Protein AF-A0A1Q7ACF0-F1 (afdb_monomer_lite)

Structure (mmCIF, N/CA/C/O backbone):
data_AF-A0A1Q7ACF0-F1
#
_entry.id   AF-A0A1Q7ACF0-F1
#
loop_
_atom_site.group_PDB
_atom_site.id
_atom_site.type_symbol
_atom_site.label_atom_id
_atom_site.label_alt_id
_atom_site.label_comp_id
_atom_site.label_asym_id
_atom_site.label_entity_id
_atom_site.label_seq_id
_atom_site.pdbx_PDB_ins_code
_atom_site.Cartn_x
_atom_site.Cartn_y
_atom_site.Cartn_z
_atom_site.occupancy
_atom_site.B_iso_or_equiv
_atom_site.auth_seq_id
_atom_site.auth_comp_id
_atom_site.auth_asym_id
_atom_site.auth_atom_id
_atom_site.pdbx_PDB_model_num
ATOM 1 N N . MET A 1 1 ? 3.784 -2.604 8.466 1.00 45.75 1 MET A N 1
ATOM 2 C CA . MET A 1 1 ? 3.971 -3.892 7.760 1.00 45.75 1 MET A CA 1
ATOM 3 C C . MET A 1 1 ? 5.033 -3.656 6.697 1.00 45.75 1 MET A C 1
ATOM 5 O O . MET A 1 1 ? 4.787 -2.899 5.768 1.00 45.75 1 MET A O 1
ATOM 9 N N . HIS A 1 2 ? 6.261 -4.105 6.944 1.00 53.69 2 HIS A N 1
ATOM 10 C CA . HIS A 1 2 ? 7.435 -3.636 6.205 1.00 53.69 2 HIS A CA 1
ATOM 11 C C . HIS A 1 2 ? 7.770 -4.616 5.084 1.00 53.69 2 HIS A C 1
ATOM 13 O O . HIS A 1 2 ? 7.902 -5.807 5.345 1.00 53.69 2 HIS A O 1
ATOM 19 N N . THR A 1 3 ? 7.905 -4.110 3.861 1.00 61.62 3 THR A N 1
ATOM 20 C CA . THR A 1 3 ? 8.454 -4.825 2.703 1.00 61.62 3 THR A CA 1
ATOM 21 C C . THR A 1 3 ? 9.783 -5.464 3.100 1.00 61.62 3 THR A C 1
ATOM 23 O O . THR A 1 3 ? 10.770 -4.766 3.311 1.00 61.62 3 THR A O 1
ATOM 26 N N . GLN A 1 4 ? 9.797 -6.781 3.299 1.00 76.69 4 GLN A N 1
ATOM 27 C CA . GLN A 1 4 ? 10.971 -7.546 3.724 1.00 76.69 4 GLN A CA 1
ATOM 28 C C . GLN A 1 4 ? 11.278 -8.594 2.661 1.00 76.69 4 GLN A C 1
ATOM 30 O O . GLN A 1 4 ? 10.371 -9.296 2.213 1.00 76.69 4 GLN A O 1
ATOM 35 N N . LYS A 1 5 ? 12.551 -8.725 2.275 1.00 79.19 5 LYS A N 1
ATOM 36 C CA . LYS A 1 5 ? 12.986 -9.648 1.212 1.00 79.19 5 LYS A CA 1
ATOM 37 C C . LYS A 1 5 ? 12.563 -11.097 1.500 1.00 79.19 5 LYS A C 1
ATOM 39 O O . LYS A 1 5 ? 12.000 -11.756 0.632 1.00 79.19 5 LYS A O 1
ATOM 44 N N . THR A 1 6 ? 12.717 -11.542 2.747 1.00 80.69 6 THR A N 1
ATOM 45 C CA . THR A 1 6 ? 12.308 -12.881 3.212 1.00 80.69 6 THR A CA 1
ATOM 46 C C . THR A 1 6 ? 10.799 -13.113 3.112 1.00 80.69 6 THR A C 1
ATOM 48 O O . THR A 1 6 ? 10.361 -14.186 2.708 1.00 80.69 6 THR A O 1
ATOM 51 N N . ALA A 1 7 ? 9.986 -12.098 3.418 1.00 77.31 7 ALA A N 1
ATOM 52 C CA . ALA A 1 7 ? 8.536 -12.184 3.270 1.00 77.31 7 ALA A CA 1
ATOM 53 C C . ALA A 1 7 ? 8.125 -12.306 1.794 1.00 77.31 7 ALA A C 1
ATOM 55 O O . ALA A 1 7 ? 7.233 -13.088 1.482 1.00 77.31 7 ALA A O 1
ATOM 56 N N . CYS A 1 8 ? 8.799 -11.584 0.889 1.00 78.75 8 CYS A N 1
ATOM 57 C CA . CYS A 1 8 ? 8.556 -11.698 -0.554 1.00 78.75 8 CYS A CA 1
ATOM 58 C C . CYS A 1 8 ? 8.804 -13.129 -1.034 1.00 78.75 8 CYS A C 1
ATOM 60 O O . CYS A 1 8 ? 7.949 -13.714 -1.689 1.00 78.75 8 CYS A O 1
ATOM 62 N N . GLN A 1 9 ? 9.945 -13.701 -0.645 1.00 80.94 9 GLN A N 1
ATOM 63 C CA . GLN A 1 9 ? 10.338 -15.058 -1.020 1.00 80.94 9 GLN A CA 1
ATOM 64 C C . GLN A 1 9 ? 9.336 -16.106 -0.531 1.00 80.94 9 GLN A C 1
ATOM 66 O O . GLN A 1 9 ? 8.908 -16.942 -1.318 1.00 80.94 9 GLN A O 1
ATOM 71 N N . HIS A 1 10 ? 8.916 -16.043 0.735 1.00 83.06 10 HIS A N 1
ATOM 72 C CA . HIS A 1 10 ? 7.933 -16.991 1.265 1.00 83.06 10 HIS A CA 1
ATOM 73 C C . HIS A 1 10 ? 6.566 -16.875 0.588 1.00 83.06 10 HIS A C 1
ATOM 75 O O . HIS A 1 10 ? 5.945 -17.894 0.300 1.00 83.06 10 HIS A O 1
ATOM 81 N N . ILE A 1 11 ? 6.081 -15.655 0.332 1.00 83.75 11 ILE A N 1
ATOM 82 C CA . ILE A 1 11 ? 4.793 -15.468 -0.350 1.00 83.75 11 ILE A CA 1
ATOM 83 C C . ILE A 1 11 ? 4.865 -16.051 -1.761 1.00 83.75 11 ILE A C 1
ATOM 85 O O . ILE A 1 11 ? 3.960 -16.781 -2.153 1.00 83.75 11 ILE A O 1
ATOM 89 N N . ASP A 1 12 ? 5.944 -15.770 -2.490 1.00 82.62 12 ASP A N 1
ATOM 90 C CA . ASP A 1 12 ? 6.130 -16.248 -3.859 1.00 82.62 12 ASP A CA 1
ATOM 91 C C . ASP A 1 12 ? 6.240 -17.782 -3.925 1.00 82.62 12 ASP A C 1
ATOM 93 O O . ASP A 1 12 ? 5.549 -18.419 -4.716 1.00 82.62 12 ASP A O 1
ATOM 97 N N . GLN A 1 13 ? 7.002 -18.399 -3.011 1.00 85.56 13 GLN A N 1
ATOM 98 C CA . GLN A 1 13 ? 7.120 -19.861 -2.891 1.00 85.56 13 GLN A CA 1
ATOM 99 C C . GLN A 1 13 ? 5.782 -20.560 -2.619 1.00 85.56 13 GLN A C 1
ATOM 101 O O . GLN A 1 13 ? 5.578 -21.692 -3.053 1.00 85.56 13 GLN A O 1
ATOM 106 N N . LEU A 1 14 ? 4.868 -19.896 -1.910 1.00 88.56 14 LEU A N 1
ATOM 107 C CA . LEU A 1 14 ? 3.523 -20.404 -1.631 1.00 88.56 14 LEU A CA 1
ATOM 108 C C . LEU A 1 14 ? 2.511 -20.061 -2.740 1.00 88.56 14 LEU A C 1
ATOM 110 O O . LEU A 1 14 ? 1.318 -20.308 -2.574 1.00 88.56 14 LEU A O 1
ATOM 114 N N . GLY A 1 15 ? 2.957 -19.471 -3.856 1.00 85.88 15 GLY A N 1
ATOM 115 C CA . GLY A 1 15 ? 2.096 -19.039 -4.961 1.00 85.88 15 GLY A CA 1
ATOM 116 C C . GLY A 1 15 ? 1.230 -17.818 -4.634 1.00 85.88 15 GLY A C 1
ATOM 117 O O . GLY A 1 15 ? 0.274 -17.514 -5.351 1.00 85.88 15 GLY A O 1
ATOM 118 N N . GLY A 1 16 ? 1.538 -17.114 -3.545 1.00 86.50 16 GLY A N 1
ATOM 119 C CA . GLY A 1 16 ? 0.847 -15.901 -3.141 1.00 86.50 16 GLY A CA 1
ATOM 120 C C . GLY A 1 16 ? 1.184 -14.718 -4.049 1.00 86.50 16 GLY A C 1
ATOM 121 O O . GLY A 1 16 ? 2.278 -14.601 -4.600 1.00 86.50 16 GLY A O 1
ATOM 122 N N . LYS A 1 17 ? 0.230 -13.798 -4.192 1.00 89.25 17 LYS A N 1
ATOM 123 C CA . LYS A 1 17 ? 0.389 -12.575 -4.985 1.00 89.25 17 LYS A CA 1
ATOM 124 C C . LYS A 1 17 ? 0.561 -11.372 -4.070 1.00 89.25 17 LYS A C 1
ATOM 126 O O . LYS A 1 17 ? -0.108 -11.278 -3.040 1.00 89.25 17 LYS A O 1
ATOM 131 N N . TYR A 1 18 ? 1.434 -10.443 -4.444 1.00 88.69 18 TYR A N 1
ATOM 132 C CA . TYR A 1 18 ? 1.725 -9.276 -3.618 1.00 88.69 18 TYR A CA 1
ATOM 133 C C . TYR A 1 18 ? 1.898 -7.993 -4.434 1.00 88.69 18 TYR A C 1
ATOM 135 O O . TYR A 1 18 ? 2.308 -7.996 -5.595 1.00 88.69 18 TYR A O 1
ATOM 143 N N . LEU A 1 19 ? 1.603 -6.871 -3.779 1.00 89.75 19 LEU A N 1
ATOM 144 C CA . LEU A 1 19 ? 2.020 -5.533 -4.179 1.00 89.75 19 LEU A CA 1
ATOM 145 C C . LEU A 1 19 ? 2.763 -4.936 -2.987 1.00 89.75 19 LEU A C 1
ATOM 147 O O . LEU A 1 19 ? 2.172 -4.771 -1.917 1.00 89.75 19 LEU A O 1
ATOM 151 N N . PHE A 1 20 ? 4.040 -4.617 -3.161 1.00 88.00 20 PHE A N 1
ATOM 152 C CA . PHE A 1 20 ? 4.858 -4.053 -2.098 1.00 88.00 20 PHE A CA 1
ATOM 153 C C . PHE A 1 20 ? 5.297 -2.639 -2.398 1.00 88.00 20 PHE A C 1
ATOM 155 O O . PHE A 1 20 ? 5.602 -2.292 -3.532 1.00 88.00 20 PHE A O 1
ATOM 162 N N . PHE A 1 21 ? 5.342 -1.836 -1.339 1.00 87.31 21 PHE A N 1
ATOM 163 C CA . PHE A 1 21 ? 5.804 -0.460 -1.383 1.00 87.31 21 PHE A CA 1
ATOM 164 C C . PHE A 1 21 ? 7.193 -0.351 -0.786 1.00 87.31 21 PHE A C 1
ATOM 166 O O . PHE A 1 21 ? 7.447 -0.865 0.307 1.00 87.31 21 PHE A O 1
ATOM 173 N N . PHE A 1 22 ? 8.066 0.399 -1.435 1.00 83.19 22 PHE A N 1
ATOM 174 C CA . PHE A 1 22 ? 9.279 0.862 -0.788 1.00 83.19 22 PHE A CA 1
ATOM 175 C C . PHE A 1 22 ? 8.917 2.061 0.092 1.00 83.19 22 PHE A C 1
ATOM 177 O O . PHE A 1 22 ? 8.442 3.088 -0.384 1.00 83.19 22 PHE A O 1
ATOM 184 N N . LYS A 1 23 ? 9.046 1.872 1.407 1.00 73.12 23 LYS A N 1
ATOM 185 C CA . LYS A 1 23 ? 8.977 2.933 2.424 1.00 73.12 23 LYS A CA 1
ATOM 186 C C . LYS A 1 23 ? 10.397 3.187 2.949 1.00 73.12 23 LYS A C 1
ATOM 188 O O . LYS A 1 23 ? 11.356 2.639 2.408 1.00 73.12 23 LYS A O 1
ATOM 193 N N . ASP A 1 24 ? 10.510 3.912 4.056 1.00 66.00 24 ASP A N 1
ATOM 194 C CA . ASP A 1 24 ? 11.759 4.294 4.739 1.00 66.00 24 ASP A CA 1
ATOM 195 C C . ASP A 1 24 ? 12.747 3.139 5.008 1.00 66.00 24 ASP A C 1
ATOM 197 O O . ASP A 1 24 ? 13.928 3.365 5.247 1.00 66.00 24 ASP A O 1
ATOM 201 N N . ASN A 1 25 ? 12.289 1.887 4.947 1.00 71.06 25 ASN A N 1
ATOM 202 C CA . ASN A 1 25 ? 13.115 0.704 5.173 1.00 71.06 25 ASN A CA 1
ATOM 203 C C . ASN A 1 25 ? 13.973 0.284 3.963 1.00 71.06 25 ASN A C 1
ATOM 205 O O . ASN A 1 25 ? 14.842 -0.564 4.136 1.00 71.06 25 ASN A O 1
ATOM 209 N N . HIS A 1 26 ? 13.726 0.821 2.760 1.00 80.38 26 HIS A N 1
ATOM 210 C CA . HIS A 1 26 ? 14.509 0.529 1.544 1.00 80.38 26 HIS A CA 1
ATOM 211 C C . HIS A 1 26 ? 14.789 1.814 0.752 1.00 80.38 26 HIS A C 1
ATOM 213 O O . HIS A 1 26 ? 14.242 1.990 -0.341 1.00 80.38 26 HIS A O 1
ATOM 219 N N . PRO A 1 27 ? 15.611 2.729 1.298 1.00 84.69 27 PRO A N 1
ATOM 220 C CA . PRO A 1 27 ? 15.828 4.049 0.710 1.00 84.69 27 PRO A CA 1
ATOM 221 C C . PRO A 1 27 ? 16.438 3.977 -0.696 1.00 84.69 27 PRO A C 1
ATOM 223 O O . PRO A 1 27 ? 15.968 4.678 -1.582 1.00 84.69 27 PRO A O 1
ATOM 226 N N . THR A 1 28 ? 17.394 3.073 -0.936 1.00 89.44 28 THR A N 1
ATOM 227 C CA . THR A 1 28 ? 18.024 2.895 -2.257 1.00 89.44 28 THR A CA 1
ATOM 228 C C . THR A 1 28 ? 17.024 2.430 -3.313 1.00 89.44 28 THR A C 1
ATOM 230 O O . THR A 1 28 ? 16.901 3.054 -4.356 1.00 89.44 28 THR A O 1
ATOM 233 N N . ALA A 1 29 ? 16.230 1.391 -3.026 1.00 88.81 29 ALA A N 1
ATOM 234 C CA . ALA A 1 29 ? 15.231 0.899 -3.979 1.00 88.81 29 ALA A CA 1
ATOM 235 C C . ALA A 1 29 ? 14.147 1.947 -4.281 1.00 88.81 29 ALA A C 1
ATOM 237 O O . ALA A 1 29 ? 13.641 2.031 -5.400 1.00 88.81 29 ALA A O 1
ATOM 238 N N . HIS A 1 30 ? 13.790 2.755 -3.278 1.00 91.44 30 HIS A N 1
ATOM 239 C CA . HIS A 1 30 ? 12.904 3.895 -3.465 1.00 91.44 30 HIS A CA 1
ATOM 240 C C . HIS A 1 30 ? 13.537 4.959 -4.376 1.00 91.44 30 HIS A C 1
ATOM 242 O O . HIS A 1 30 ? 12.867 5.454 -5.278 1.00 91.44 30 HIS A O 1
ATOM 248 N N . GLU A 1 31 ? 14.800 5.325 -4.144 1.00 91.88 31 GLU A N 1
ATOM 249 C CA . GLU A 1 31 ? 15.536 6.308 -4.946 1.00 91.88 31 GLU A CA 1
ATOM 250 C C . GLU A 1 31 ? 15.709 5.855 -6.401 1.00 91.88 31 GLU A C 1
ATOM 252 O O . GLU A 1 31 ? 15.392 6.622 -7.306 1.00 91.88 31 GLU A O 1
ATOM 257 N N . ASP A 1 32 ? 16.084 4.596 -6.633 1.00 93.62 32 ASP A N 1
ATOM 258 C CA . ASP A 1 32 ? 16.219 4.017 -7.975 1.00 93.62 32 ASP A CA 1
ATOM 259 C C . ASP A 1 32 ? 14.916 4.139 -8.780 1.00 93.62 32 ASP A C 1
ATOM 261 O O . ASP A 1 32 ? 14.917 4.555 -9.941 1.00 93.62 32 ASP A O 1
ATOM 265 N N . LEU A 1 33 ? 13.778 3.809 -8.157 1.00 94.38 33 LEU A N 1
ATOM 266 C CA . LEU A 1 33 ? 12.467 3.943 -8.795 1.00 94.38 33 LEU A CA 1
ATOM 267 C C . LEU A 1 33 ? 12.067 5.400 -8.997 1.00 94.38 33 LEU A C 1
ATOM 269 O O . LEU A 1 33 ? 11.470 5.721 -10.023 1.00 94.38 33 LEU A O 1
ATOM 273 N N . ALA A 1 34 ? 12.394 6.278 -8.049 1.00 94.38 34 ALA A N 1
ATOM 274 C CA . ALA A 1 34 ? 12.136 7.702 -8.189 1.00 94.38 34 ALA A CA 1
ATOM 275 C C . ALA A 1 34 ? 12.901 8.288 -9.382 1.00 94.38 34 ALA A C 1
ATOM 277 O O . ALA A 1 34 ? 12.294 8.989 -10.190 1.00 94.38 34 ALA A O 1
ATOM 278 N N . LEU A 1 35 ? 14.186 7.953 -9.528 1.00 95.38 35 LEU A N 1
ATOM 279 C CA . LEU A 1 35 ? 15.005 8.356 -10.670 1.00 95.38 35 LEU A CA 1
ATOM 280 C C . LEU A 1 35 ? 14.429 7.807 -11.978 1.00 95.38 35 LEU A C 1
ATOM 282 O O . LEU A 1 35 ? 14.199 8.573 -12.908 1.00 95.38 35 LEU A O 1
ATOM 286 N N . PHE A 1 36 ? 14.107 6.513 -12.031 1.00 96.12 36 PHE A N 1
ATOM 287 C CA . PHE A 1 36 ? 13.548 5.882 -13.227 1.00 96.12 36 PHE A CA 1
ATOM 288 C C . PHE A 1 36 ? 12.207 6.488 -13.670 1.00 96.12 36 PHE A C 1
ATOM 290 O O . PHE A 1 36 ? 12.024 6.807 -14.843 1.00 96.12 36 PHE A O 1
ATOM 297 N N . PHE A 1 37 ? 11.253 6.674 -12.752 1.00 95.62 37 PHE A N 1
ATOM 298 C CA . PHE A 1 37 ? 9.929 7.205 -13.096 1.00 95.62 37 PHE A CA 1
ATOM 299 C C . PHE A 1 37 ? 9.934 8.710 -13.407 1.00 95.62 37 PHE A C 1
ATOM 301 O O . PHE A 1 37 ? 8.963 9.226 -13.980 1.00 95.62 37 PHE A O 1
ATOM 308 N N . GLN A 1 38 ? 10.997 9.419 -13.028 1.00 94.56 38 GLN A N 1
ATOM 309 C CA . GLN A 1 38 ? 11.203 10.833 -13.342 1.00 94.56 38 GLN A CA 1
ATOM 310 C C . GLN A 1 38 ? 12.104 11.048 -14.562 1.00 94.56 38 GLN A C 1
ATOM 312 O O . GLN A 1 38 ? 12.139 12.168 -15.067 1.00 94.56 38 GLN A O 1
ATOM 317 N N . ASP A 1 39 ? 12.782 10.007 -15.056 1.00 94.00 39 ASP A N 1
ATOM 318 C CA . ASP A 1 39 ? 13.688 10.097 -16.198 1.00 94.00 39 ASP A CA 1
ATOM 319 C C . ASP A 1 39 ? 12.932 10.506 -17.482 1.00 94.00 39 ASP A C 1
ATOM 321 O O . ASP A 1 39 ? 12.090 9.748 -17.987 1.00 94.00 39 ASP A O 1
ATOM 325 N N . PRO A 1 40 ? 13.230 11.690 -18.057 1.00 90.06 40 PRO A N 1
ATOM 326 C CA . PRO A 1 40 ? 12.637 12.135 -19.315 1.00 90.06 40 PRO A CA 1
ATOM 327 C C . PRO A 1 40 ? 13.020 11.259 -20.514 1.00 90.06 40 PRO A C 1
ATOM 329 O O . PRO A 1 40 ? 12.329 11.289 -21.532 1.00 90.06 40 PRO A O 1
ATOM 332 N N . HIS A 1 41 ? 14.119 10.507 -20.413 1.00 90.06 41 HIS A N 1
ATOM 333 C CA . HIS A 1 41 ? 14.646 9.657 -21.477 1.00 90.06 41 HIS A CA 1
ATOM 334 C C . HIS A 1 41 ? 14.153 8.211 -21.399 1.00 90.06 41 HIS A C 1
ATOM 336 O O . HIS A 1 41 ? 14.363 7.446 -22.346 1.00 90.06 41 HIS A O 1
ATOM 342 N N . ALA A 1 42 ? 13.472 7.825 -20.317 1.00 89.88 42 ALA A N 1
ATOM 343 C CA . ALA A 1 42 ? 12.878 6.504 -20.222 1.00 89.88 42 ALA A CA 1
ATOM 344 C C . ALA A 1 42 ? 11.858 6.296 -21.351 1.00 89.88 42 ALA A C 1
ATOM 346 O O . ALA A 1 42 ? 11.068 7.182 -21.685 1.00 89.88 42 ALA A O 1
ATOM 347 N N . ASN A 1 43 ? 11.840 5.102 -21.945 1.00 91.25 43 ASN A N 1
ATOM 348 C CA . ASN A 1 43 ? 10.847 4.781 -22.965 1.00 91.25 43 ASN A CA 1
ATOM 349 C C . ASN A 1 43 ? 9.468 4.548 -22.317 1.00 91.25 43 ASN A C 1
ATOM 351 O O . ASN A 1 43 ? 9.105 3.417 -21.994 1.00 91.25 43 ASN A O 1
ATOM 355 N N . GLN A 1 44 ? 8.698 5.627 -22.168 1.00 92.50 44 GLN A N 1
ATOM 356 C CA . GLN A 1 44 ? 7.378 5.622 -21.530 1.00 92.50 44 GLN A CA 1
ATOM 357 C C . GLN A 1 44 ? 6.269 5.023 -22.412 1.00 92.50 44 GLN A C 1
ATOM 359 O O . GLN A 1 44 ? 5.166 4.791 -21.926 1.00 92.50 44 GLN A O 1
ATOM 364 N N . SER A 1 45 ? 6.533 4.734 -23.694 1.00 90.38 45 SER A N 1
ATOM 365 C CA . SER A 1 45 ? 5.521 4.154 -24.597 1.00 90.38 45 SER A CA 1
ATOM 366 C C . SER A 1 45 ? 5.072 2.749 -24.179 1.00 90.38 45 SER A C 1
ATOM 368 O O . SER A 1 45 ? 3.953 2.343 -24.481 1.00 90.38 45 SER A O 1
ATOM 370 N N . ALA A 1 46 ? 5.928 2.028 -23.451 1.00 87.94 46 ALA A N 1
ATOM 371 C CA . ALA A 1 46 ? 5.644 0.700 -22.917 1.00 87.94 46 ALA A CA 1
ATOM 372 C C . ALA A 1 46 ? 5.019 0.732 -21.510 1.00 87.94 46 ALA A C 1
ATOM 374 O O . ALA A 1 46 ? 4.778 -0.324 -20.923 1.00 87.94 46 ALA A O 1
ATOM 375 N N . TRP A 1 47 ? 4.802 1.916 -20.930 1.00 96.44 47 TRP A N 1
ATOM 376 C CA . TRP A 1 47 ? 4.298 2.032 -19.566 1.00 96.44 47 TRP A CA 1
ATOM 377 C C . TRP A 1 47 ? 2.784 1.883 -19.515 1.00 96.44 47 TRP A C 1
ATOM 379 O O . TRP A 1 47 ? 2.048 2.377 -20.370 1.00 96.44 47 TRP A O 1
ATOM 389 N N . GLY A 1 48 ? 2.303 1.252 -18.449 1.00 97.00 48 GLY A N 1
ATOM 390 C CA . GLY A 1 48 ? 0.894 1.303 -18.103 1.00 97.00 48 GLY A CA 1
ATOM 391 C C . GLY A 1 48 ? 0.558 2.635 -17.436 1.00 97.00 48 GLY A C 1
ATOM 392 O O . GLY A 1 48 ? 1.313 3.122 -16.595 1.00 97.00 48 GLY A O 1
ATOM 393 N N . PHE A 1 49 ? -0.600 3.208 -17.766 1.00 97.31 49 PHE A N 1
ATOM 394 C CA . PHE A 1 49 ? -1.089 4.444 -17.160 1.00 97.31 49 PHE A CA 1
ATOM 395 C C . PHE A 1 49 ? -2.559 4.332 -16.752 1.00 97.31 49 PHE A C 1
ATOM 397 O O . PHE A 1 49 ? -3.402 3.862 -17.515 1.00 97.31 49 PHE A O 1
ATOM 404 N N . PHE A 1 50 ? -2.884 4.811 -15.553 1.00 98.06 50 PHE A N 1
ATOM 405 C CA . PHE A 1 50 ? -4.261 5.009 -15.110 1.00 98.06 50 PHE A CA 1
ATOM 406 C C . PHE A 1 50 ? -4.355 6.234 -14.206 1.00 98.06 50 PHE A C 1
ATOM 408 O O . PHE A 1 50 ? -3.489 6.453 -13.362 1.00 98.06 50 PHE A O 1
ATOM 415 N N . SER A 1 51 ? -5.426 7.018 -14.331 1.00 97.06 51 SER A N 1
ATOM 416 C CA . SER A 1 51 ? -5.704 8.125 -13.419 1.00 97.06 51 SER A CA 1
ATOM 417 C C . SER A 1 51 ? -7.184 8.189 -13.078 1.00 97.06 51 SER A C 1
ATOM 419 O O . SER A 1 51 ? -8.043 8.018 -13.941 1.00 97.06 51 SER A O 1
ATOM 421 N N . GLN A 1 52 ? -7.490 8.452 -11.811 1.00 95.81 52 GLN A N 1
ATOM 422 C CA . GLN A 1 52 ? -8.856 8.611 -11.334 1.00 95.81 52 GLN A CA 1
ATOM 423 C C . GLN A 1 52 ? -8.953 9.755 -10.335 1.00 95.81 52 GLN A C 1
ATOM 425 O O . GLN A 1 52 ? -8.119 9.890 -9.441 1.00 95.81 52 GLN A O 1
ATOM 430 N N . THR A 1 53 ? -10.007 10.559 -10.470 1.00 95.19 53 THR A N 1
ATOM 431 C CA . THR A 1 53 ? -10.295 11.675 -9.568 1.00 95.19 53 THR A CA 1
ATOM 432 C C . THR A 1 53 ? -11.578 11.422 -8.791 1.00 95.19 53 THR A C 1
ATOM 434 O O . THR A 1 53 ? -12.607 11.077 -9.362 1.00 95.19 53 THR A O 1
ATOM 437 N N . GLU A 1 54 ? -11.513 11.629 -7.480 1.00 92.06 54 GLU A N 1
ATOM 438 C CA . GLU A 1 54 ? -12.622 11.475 -6.545 1.00 92.06 54 GLU A CA 1
ATOM 439 C C . GLU A 1 54 ? -12.848 12.793 -5.793 1.00 92.06 54 GLU A C 1
ATOM 441 O O . GLU A 1 54 ? -11.906 13.424 -5.300 1.00 92.06 54 GLU A O 1
ATOM 446 N N . LYS A 1 55 ? -14.112 13.210 -5.677 1.00 92.50 55 LYS A N 1
ATOM 447 C CA . LYS A 1 55 ? -14.521 14.368 -4.874 1.00 92.50 55 LYS A CA 1
ATOM 448 C C . LYS A 1 55 ? -15.137 13.880 -3.567 1.00 92.50 55 LYS A C 1
ATOM 450 O O . LYS A 1 55 ? -16.085 13.106 -3.587 1.00 92.50 55 LYS A O 1
ATOM 455 N N . GLY A 1 56 ? -14.640 14.362 -2.433 1.00 85.94 56 GLY A N 1
ATOM 456 C CA . GLY A 1 56 ? -15.177 13.998 -1.121 1.00 85.94 56 GLY A CA 1
ATOM 457 C C . GLY A 1 56 ? -14.575 14.831 0.004 1.00 85.94 56 GLY A C 1
ATOM 458 O O . GLY A 1 56 ? -13.430 15.269 -0.096 1.00 85.94 56 GLY A O 1
ATOM 459 N N . HIS A 1 57 ? -15.345 15.065 1.071 1.00 82.44 57 HIS A N 1
ATOM 460 C CA . HIS A 1 57 ? -14.908 15.822 2.257 1.00 82.44 57 HIS A CA 1
ATOM 461 C C . HIS A 1 57 ? -14.284 17.196 1.919 1.00 82.44 57 HIS A C 1
ATOM 463 O O . HIS A 1 57 ? -13.239 17.567 2.450 1.00 82.44 57 HIS A O 1
ATOM 469 N N . GLY A 1 58 ? -14.878 17.928 0.965 1.00 83.00 58 GLY A N 1
ATOM 470 C CA . GLY A 1 58 ? -14.388 19.246 0.529 1.00 83.00 58 GLY A CA 1
ATOM 471 C C . GLY A 1 58 ? -13.079 19.227 -0.276 1.00 83.00 58 GLY A C 1
ATOM 472 O O . GLY A 1 58 ? -12.476 20.276 -0.494 1.00 83.00 58 GLY A O 1
ATOM 473 N N . ARG A 1 59 ? -12.629 18.050 -0.726 1.00 87.62 59 ARG A N 1
ATOM 474 C CA . ARG A 1 59 ? -11.374 17.847 -1.454 1.00 87.62 59 ARG A CA 1
ATOM 475 C C . ARG A 1 59 ? -11.604 17.168 -2.806 1.00 87.62 59 ARG A C 1
ATOM 477 O O . ARG A 1 59 ? -12.448 16.281 -2.917 1.00 87.62 59 ARG A O 1
ATOM 484 N N . LEU A 1 60 ? -10.776 17.518 -3.791 1.00 92.38 60 LEU A N 1
ATOM 485 C CA . LEU A 1 60 ? -10.536 16.712 -4.991 1.00 92.38 60 LEU A CA 1
ATOM 486 C C . LEU A 1 60 ? -9.261 15.889 -4.793 1.00 92.38 60 LEU A C 1
ATOM 488 O O . LEU A 1 60 ? -8.213 16.441 -4.465 1.00 92.38 60 LEU A O 1
ATOM 492 N N . SER A 1 61 ? -9.366 14.570 -4.919 1.00 93.00 61 SER A N 1
ATOM 493 C CA . SER A 1 61 ? -8.239 13.644 -4.791 1.00 93.00 61 SER A CA 1
ATOM 494 C C . SER A 1 61 ? -8.040 12.930 -6.118 1.00 93.00 61 SER A C 1
ATOM 496 O O . SER A 1 61 ? -8.905 12.161 -6.523 1.00 93.00 61 SER A O 1
ATOM 498 N N . THR A 1 62 ? -6.912 13.156 -6.774 1.00 95.12 62 THR A N 1
ATOM 499 C CA . THR A 1 62 ? -6.519 12.455 -7.997 1.00 95.12 62 THR A CA 1
ATOM 500 C C . THR A 1 62 ? -5.465 11.417 -7.646 1.00 95.12 62 THR A C 1
ATOM 502 O O . THR A 1 62 ? -4.485 11.743 -6.977 1.00 95.12 62 THR A O 1
ATOM 505 N N . ARG A 1 63 ? -5.668 10.165 -8.057 1.00 95.06 63 ARG A N 1
ATOM 506 C CA . ARG A 1 63 ? -4.664 9.101 -7.978 1.00 95.06 63 ARG A CA 1
ATOM 507 C C . ARG A 1 63 ? -4.250 8.716 -9.385 1.00 95.06 63 ARG A C 1
ATOM 509 O O . ARG A 1 63 ? -5.106 8.343 -10.179 1.00 95.06 63 ARG A O 1
ATOM 516 N N . THR A 1 64 ? -2.957 8.774 -9.650 1.00 97.31 64 THR A N 1
ATOM 517 C CA . THR A 1 64 ? -2.344 8.341 -10.901 1.00 97.31 64 THR A CA 1
ATOM 518 C C . THR A 1 64 ? -1.435 7.160 -10.606 1.00 97.31 64 THR A C 1
ATOM 520 O O . THR A 1 64 ? -0.664 7.210 -9.651 1.00 97.31 64 THR A O 1
ATOM 523 N N . VAL A 1 65 ? -1.549 6.103 -11.401 1.00 97.81 65 VAL A N 1
ATOM 524 C CA . VAL A 1 65 ? -0.701 4.914 -11.347 1.00 97.81 65 VAL A CA 1
ATOM 525 C C . VAL A 1 65 ? 0.054 4.806 -12.661 1.00 97.81 65 VAL A C 1
ATOM 527 O O . VAL A 1 65 ? -0.563 4.840 -13.729 1.00 97.81 65 VAL A O 1
ATOM 530 N N . ARG A 1 66 ? 1.375 4.666 -12.569 1.00 97.94 66 ARG A N 1
ATOM 531 C CA . ARG A 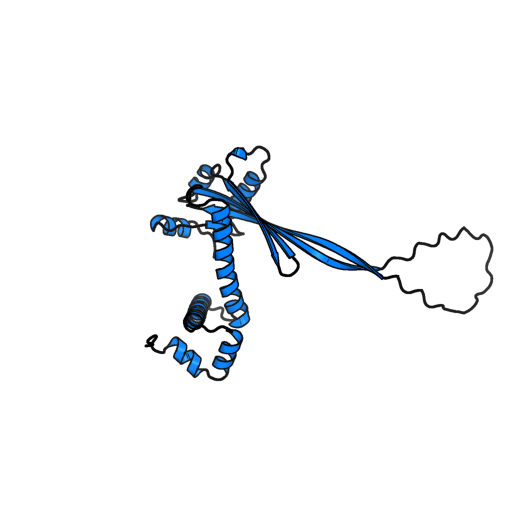1 66 ? 2.261 4.327 -13.685 1.00 97.94 66 ARG A CA 1
ATOM 532 C C . ARG A 1 66 ? 2.891 2.971 -13.412 1.00 97.94 66 ARG A C 1
ATOM 534 O O . ARG A 1 66 ? 3.258 2.710 -12.270 1.00 97.94 66 ARG A O 1
ATOM 541 N N . THR A 1 67 ? 3.007 2.116 -14.422 1.00 98.06 67 THR A N 1
ATOM 542 C CA . THR A 1 67 ? 3.653 0.802 -14.288 1.00 98.06 67 THR A CA 1
ATOM 543 C C . THR A 1 67 ? 4.673 0.570 -15.390 1.00 98.06 67 THR A C 1
ATOM 545 O O . THR A 1 67 ? 4.518 1.086 -16.496 1.00 98.06 67 THR A O 1
ATOM 548 N N . SER A 1 68 ? 5.712 -0.208 -15.099 1.00 97.56 68 SER A N 1
ATOM 549 C CA . SER A 1 68 ? 6.726 -0.597 -16.079 1.00 97.56 68 SER A CA 1
ATOM 550 C C . SER A 1 68 ? 7.340 -1.951 -15.732 1.00 97.56 68 SER A C 1
ATOM 552 O O . SER A 1 68 ? 7.385 -2.348 -14.572 1.00 97.56 68 SER A O 1
ATOM 554 N N . THR A 1 69 ? 7.836 -2.659 -16.741 1.00 97.00 69 THR A N 1
ATOM 555 C CA . THR A 1 69 ? 8.631 -3.888 -16.582 1.00 97.00 69 THR A CA 1
ATOM 556 C C . THR A 1 69 ? 10.133 -3.640 -16.744 1.00 97.00 69 THR A C 1
ATOM 558 O O . THR A 1 69 ? 10.936 -4.542 -16.533 1.00 97.00 69 THR A O 1
ATOM 561 N N . GLN A 1 70 ? 10.542 -2.418 -17.104 1.00 96.25 70 GLN A N 1
ATOM 562 C CA . GLN A 1 70 ? 11.925 -2.109 -17.495 1.00 96.25 70 GLN A CA 1
ATOM 563 C C . GLN A 1 70 ? 12.931 -2.223 -16.346 1.00 96.25 70 GLN A C 1
ATOM 565 O O . GLN A 1 70 ? 14.116 -2.421 -16.589 1.00 96.25 70 GLN A O 1
ATOM 570 N N . MET A 1 71 ? 12.469 -2.125 -15.098 1.00 95.06 71 MET A N 1
ATOM 571 C CA . MET A 1 71 ? 13.316 -2.302 -13.918 1.00 95.06 71 MET A CA 1
ATOM 572 C C . MET A 1 71 ? 13.273 -3.723 -13.344 1.00 95.06 71 MET A C 1
ATOM 574 O O . MET A 1 71 ? 13.860 -3.961 -12.289 1.00 95.06 71 MET A O 1
ATOM 578 N N . ASN A 1 72 ? 12.598 -4.676 -13.997 1.00 95.38 72 ASN A N 1
ATOM 579 C CA . ASN A 1 72 ? 12.498 -6.040 -13.477 1.00 95.38 72 ASN A CA 1
ATOM 580 C C . ASN A 1 72 ? 13.887 -6.666 -13.306 1.00 95.38 72 ASN A C 1
ATOM 582 O O . ASN A 1 72 ? 14.212 -7.106 -12.209 1.00 95.38 72 ASN A O 1
ATOM 586 N N . ASP A 1 73 ? 14.736 -6.616 -14.336 1.00 94.44 73 ASP A N 1
ATOM 587 C CA . ASP A 1 73 ? 16.091 -7.190 -14.287 1.00 94.44 73 ASP A CA 1
ATOM 588 C C . ASP A 1 73 ? 17.000 -6.482 -13.272 1.00 94.44 73 ASP A C 1
ATOM 590 O O . ASP A 1 73 ? 17.866 -7.109 -12.658 1.00 94.44 73 ASP A O 1
ATOM 594 N N . TRP A 1 74 ? 16.790 -5.176 -13.071 1.00 92.88 74 TRP A N 1
ATOM 595 C CA . TRP A 1 74 ? 17.509 -4.389 -12.069 1.00 92.88 74 TRP A CA 1
ATOM 596 C C . TRP A 1 74 ? 17.232 -4.919 -10.662 1.00 92.88 74 TRP A C 1
ATOM 598 O O . TRP A 1 74 ? 18.160 -5.251 -9.922 1.00 92.88 74 TRP A O 1
ATOM 608 N N . PHE A 1 75 ? 15.953 -5.067 -10.312 1.00 90.81 75 PHE A N 1
ATOM 609 C CA . PHE A 1 75 ? 15.562 -5.505 -8.976 1.00 90.81 75 PHE A CA 1
ATOM 610 C C . PHE A 1 75 ? 15.614 -7.025 -8.781 1.00 90.81 75 PHE A C 1
ATOM 612 O O . PHE A 1 75 ? 15.781 -7.470 -7.645 1.00 90.81 75 PHE A O 1
ATOM 619 N N . ALA A 1 76 ? 15.543 -7.828 -9.848 1.00 89.94 76 ALA A N 1
ATOM 620 C CA . ALA A 1 76 ? 15.593 -9.293 -9.784 1.00 89.94 76 ALA A CA 1
ATOM 621 C C . ALA A 1 76 ? 16.870 -9.834 -9.115 1.00 89.94 76 ALA A C 1
ATOM 623 O O . ALA A 1 76 ? 16.877 -10.953 -8.604 1.00 89.94 76 ALA A O 1
ATOM 624 N N . ARG A 1 77 ? 17.941 -9.030 -9.067 1.00 87.50 77 ARG A N 1
ATOM 625 C CA . ARG A 1 77 ? 19.195 -9.354 -8.363 1.00 87.50 77 ARG A CA 1
ATOM 626 C C . ARG A 1 77 ? 19.016 -9.513 -6.856 1.00 87.50 77 ARG A C 1
ATOM 628 O O . ARG A 1 77 ? 19.756 -10.260 -6.224 1.00 87.50 77 ARG A O 1
ATOM 635 N N . GLU A 1 78 ? 18.055 -8.798 -6.280 1.00 84.88 78 GLU A N 1
ATOM 636 C CA . GLU A 1 78 ? 17.850 -8.734 -4.832 1.00 84.88 78 GLU A CA 1
ATOM 637 C C . GLU A 1 78 ? 16.450 -9.157 -4.385 1.00 84.88 78 GLU A C 1
ATOM 639 O O . GLU A 1 78 ? 16.236 -9.435 -3.201 1.00 84.88 78 GLU A O 1
ATOM 644 N N . TRP A 1 79 ? 15.498 -9.181 -5.312 1.00 84.69 79 TRP A N 1
ATOM 645 C CA . TRP A 1 79 ? 14.083 -9.359 -5.037 1.00 84.69 79 TRP A CA 1
ATOM 646 C C . TRP A 1 79 ? 13.501 -10.439 -5.945 1.00 84.69 79 TRP A C 1
ATOM 648 O O . TRP A 1 79 ? 13.613 -10.388 -7.167 1.00 84.69 79 TRP A O 1
ATOM 658 N N . THR A 1 80 ? 12.855 -11.428 -5.337 1.00 84.06 80 THR A N 1
ATOM 659 C CA . THR A 1 80 ? 12.321 -12.596 -6.043 1.00 84.06 80 THR A CA 1
ATOM 660 C C . THR A 1 80 ? 10.929 -12.327 -6.601 1.00 84.06 80 THR A C 1
ATOM 662 O O . THR A 1 80 ? 10.083 -11.769 -5.904 1.00 84.06 80 THR A O 1
ATOM 665 N N . GLY A 1 81 ? 10.680 -12.779 -7.831 1.00 87.00 81 GLY A N 1
ATOM 666 C CA . GLY A 1 81 ? 9.342 -12.807 -8.422 1.00 87.00 81 GLY A CA 1
ATOM 667 C C . GLY A 1 81 ? 8.867 -11.473 -8.994 1.00 87.00 81 GLY A C 1
ATOM 668 O O . GLY A 1 81 ? 7.690 -11.344 -9.292 1.00 87.00 81 GLY A O 1
ATOM 669 N N . ILE A 1 82 ? 9.735 -10.471 -9.161 1.00 93.00 82 ILE A N 1
ATOM 670 C CA . ILE A 1 82 ? 9.321 -9.173 -9.712 1.00 93.00 82 ILE A CA 1
ATOM 671 C C . ILE A 1 82 ? 8.834 -9.326 -11.150 1.00 93.00 82 ILE A C 1
ATOM 673 O O . ILE A 1 82 ? 9.580 -9.741 -12.033 1.00 93.00 82 ILE A O 1
ATOM 677 N N . ALA A 1 83 ? 7.590 -8.917 -11.378 1.00 95.62 83 ALA A N 1
ATOM 678 C CA . ALA A 1 83 ? 6.942 -8.945 -12.680 1.00 95.62 83 ALA A CA 1
ATOM 679 C C . ALA A 1 83 ? 6.628 -7.541 -13.219 1.00 95.62 83 ALA A C 1
ATOM 681 O O . ALA A 1 83 ? 6.567 -7.364 -14.437 1.00 95.62 83 ALA A O 1
ATOM 682 N N . GLN A 1 84 ? 6.461 -6.540 -12.350 1.00 96.62 84 GLN A N 1
ATOM 683 C CA . GLN A 1 84 ? 6.404 -5.125 -12.737 1.00 96.62 84 GLN A CA 1
ATOM 684 C C . GLN A 1 84 ? 6.689 -4.197 -11.550 1.00 96.62 84 GLN A C 1
ATOM 686 O O . GLN A 1 84 ? 6.398 -4.530 -10.395 1.00 96.62 84 GLN A O 1
ATOM 691 N N . THR A 1 85 ? 7.187 -2.998 -11.842 1.00 96.81 85 THR A N 1
ATOM 692 C CA . THR A 1 85 ? 7.308 -1.878 -10.905 1.00 96.81 85 THR A CA 1
ATOM 693 C C . THR A 1 85 ? 6.202 -0.854 -11.132 1.00 96.81 85 THR A C 1
ATOM 695 O O . THR A 1 85 ? 5.608 -0.776 -12.212 1.00 96.81 85 THR A O 1
ATOM 698 N N . PHE A 1 86 ? 5.887 -0.072 -10.101 1.00 96.69 86 PHE A N 1
ATOM 699 C CA . PHE A 1 86 ? 4.852 0.950 -10.181 1.00 96.69 86 PHE A CA 1
ATOM 700 C C . PHE A 1 86 ? 5.178 2.203 -9.369 1.00 96.69 86 PHE A C 1
ATOM 702 O O . PHE A 1 86 ? 5.815 2.151 -8.316 1.00 96.69 86 PHE A O 1
ATOM 709 N N . GLU A 1 87 ? 4.651 3.326 -9.842 1.00 96.88 87 GLU A N 1
ATOM 710 C CA . GLU A 1 87 ? 4.541 4.582 -9.113 1.00 96.88 87 GLU A CA 1
ATOM 711 C C . GLU A 1 87 ? 3.063 4.889 -8.884 1.00 96.88 87 GLU A C 1
ATOM 713 O O . GLU A 1 87 ? 2.236 4.774 -9.792 1.00 96.88 87 GLU A O 1
ATOM 718 N N . VAL A 1 88 ? 2.735 5.343 -7.678 1.00 95.62 88 VAL A N 1
ATOM 719 C CA . VAL A 1 88 ? 1.421 5.887 -7.359 1.00 95.62 88 VAL A CA 1
ATOM 720 C C . VAL A 1 88 ? 1.573 7.306 -6.854 1.00 95.62 88 VAL A C 1
ATOM 722 O O . VAL A 1 88 ? 2.110 7.557 -5.777 1.00 95.62 88 VAL A O 1
ATOM 725 N N . THR A 1 89 ? 1.016 8.234 -7.617 1.00 95.94 89 THR A N 1
ATOM 726 C CA . THR A 1 89 ? 0.942 9.645 -7.268 1.00 95.94 89 THR A CA 1
ATOM 727 C C . THR A 1 89 ? -0.460 9.969 -6.781 1.00 95.94 89 THR A C 1
ATOM 729 O O . THR A 1 89 ? -1.445 9.747 -7.484 1.00 95.94 89 THR A O 1
ATOM 732 N N . ARG A 1 90 ? -0.572 10.535 -5.582 1.00 94.38 90 ARG A N 1
ATOM 733 C CA . ARG A 1 90 ? -1.817 11.079 -5.043 1.00 94.38 90 ARG A CA 1
ATOM 734 C C . ARG A 1 90 ? -1.715 12.589 -4.912 1.00 94.38 90 ARG A C 1
ATOM 736 O O . ARG A 1 90 ? -0.975 13.085 -4.069 1.00 94.38 90 ARG A O 1
ATOM 743 N N . THR A 1 91 ? -2.551 13.296 -5.660 1.00 95.69 91 THR A N 1
ATOM 744 C CA . THR A 1 91 ? -2.685 14.752 -5.606 1.00 95.69 91 THR A CA 1
ATOM 745 C C . THR A 1 91 ? -3.997 15.130 -4.938 1.00 95.69 91 THR A C 1
ATOM 747 O O . THR A 1 91 ? -5.062 14.602 -5.250 1.00 95.69 91 THR A O 1
ATOM 750 N N . VAL A 1 92 ? -3.929 16.050 -3.990 1.00 94.44 92 VAL A N 1
ATOM 751 C CA . VAL A 1 92 ? -5.029 16.515 -3.155 1.00 94.44 92 VAL A CA 1
ATOM 752 C C . VAL A 1 92 ? -5.169 18.012 -3.365 1.00 94.44 92 VAL A C 1
ATOM 754 O O . VAL A 1 92 ? -4.267 18.754 -3.006 1.00 94.44 92 VAL A O 1
ATOM 757 N N . LYS A 1 93 ? -6.311 18.458 -3.890 1.00 93.62 93 LYS A N 1
ATOM 758 C CA . LYS A 1 93 ? -6.647 19.880 -4.022 1.00 93.62 93 LYS A CA 1
ATOM 759 C C . LYS A 1 93 ? -7.760 20.259 -3.053 1.00 93.62 93 LYS A C 1
ATOM 761 O O . LYS A 1 93 ? -8.811 19.608 -3.019 1.00 93.62 93 LYS A O 1
ATOM 766 N N . ARG A 1 94 ? -7.537 21.306 -2.260 1.00 91.50 94 ARG A N 1
ATOM 767 C CA . ARG A 1 94 ? -8.495 21.861 -1.294 1.00 91.50 94 ARG A CA 1
ATOM 768 C C . ARG A 1 94 ? -8.639 23.358 -1.516 1.00 91.50 94 ARG A C 1
ATOM 770 O O . ARG A 1 94 ? -7.655 24.039 -1.768 1.00 91.50 94 ARG A O 1
ATOM 777 N N . LYS A 1 95 ? -9.860 23.871 -1.376 1.00 87.88 95 LYS A N 1
ATOM 778 C CA . LYS A 1 95 ? -10.107 25.314 -1.299 1.00 87.88 95 LYS A CA 1
ATOM 779 C C . LYS A 1 95 ? -10.206 25.705 0.161 1.00 87.88 95 LYS A C 1
ATOM 781 O O . LYS A 1 95 ? -11.105 25.237 0.859 1.00 87.88 95 LYS A O 1
ATOM 786 N N . ARG A 1 96 ? -9.295 26.555 0.620 1.00 82.12 96 ARG A N 1
ATOM 787 C CA . ARG A 1 96 ? -9.318 27.102 1.972 1.00 82.12 96 ARG A CA 1
ATOM 788 C C . ARG A 1 96 ? -9.734 28.562 1.922 1.00 82.12 96 ARG A C 1
ATOM 790 O O . ARG A 1 96 ? -9.232 29.344 1.121 1.00 82.12 96 ARG A O 1
ATOM 797 N N . ARG A 1 97 ? -10.665 28.928 2.798 1.00 83.31 97 ARG A N 1
ATOM 798 C CA . ARG A 1 97 ? -11.020 30.324 3.036 1.00 83.31 97 ARG A CA 1
ATOM 799 C C . ARG A 1 97 ? -9.895 30.972 3.841 1.00 83.31 97 ARG A C 1
ATOM 801 O O . ARG A 1 97 ? -9.620 30.527 4.954 1.00 83.31 97 ARG A O 1
ATOM 808 N N . GLN A 1 98 ? -9.285 32.019 3.304 1.00 83.56 98 GLN A N 1
ATOM 809 C CA . GLN A 1 98 ? -8.304 32.839 4.007 1.00 83.56 98 GLN A CA 1
ATOM 810 C C . GLN A 1 98 ? -8.826 34.270 4.098 1.00 83.56 98 GLN A C 1
ATOM 812 O O . GLN A 1 98 ? -9.388 34.803 3.144 1.00 83.56 98 GLN A O 1
ATOM 817 N N . VAL A 1 99 ? -8.690 34.877 5.273 1.00 82.50 99 VAL A N 1
ATOM 818 C CA . VAL A 1 99 ? -9.019 36.287 5.481 1.00 82.50 99 VAL A CA 1
ATOM 819 C C . VAL A 1 99 ? -7.705 37.042 5.511 1.00 82.50 99 VAL A C 1
ATOM 821 O O . VAL A 1 99 ? -6.872 36.773 6.373 1.00 82.50 99 VAL A O 1
ATOM 824 N N . ILE A 1 100 ? -7.516 37.939 4.554 1.00 82.44 100 ILE A N 1
ATOM 825 C CA . ILE A 1 100 ? -6.363 38.833 4.505 1.00 82.44 100 ILE A CA 1
ATOM 826 C C . ILE A 1 100 ? -6.791 40.214 5.000 1.00 82.44 100 ILE A C 1
ATOM 828 O O . ILE A 1 100 ? -7.876 40.702 4.671 1.00 82.44 100 ILE A O 1
ATOM 832 N N . GLU A 1 101 ? -5.954 40.819 5.837 1.00 77.88 101 GLU A N 1
ATOM 833 C CA . GLU A 1 101 ? -6.105 42.214 6.242 1.00 77.88 101 GLU A CA 1
ATOM 834 C C . GLU A 1 101 ? -5.393 43.071 5.199 1.00 77.88 101 GLU A C 1
ATOM 836 O O . GLU A 1 101 ? -4.201 42.891 4.950 1.00 77.88 101 GLU A O 1
ATOM 841 N N . GLN A 1 102 ? -6.129 43.967 4.543 1.00 65.06 102 GLN A N 1
ATOM 842 C CA . GLN A 1 102 ? -5.502 44.934 3.652 1.00 65.06 102 GLN A CA 1
ATOM 843 C C . GLN A 1 102 ? -4.777 45.971 4.512 1.00 65.06 102 GLN A C 1
ATOM 845 O O . GLN A 1 102 ? -5.402 46.612 5.363 1.00 65.06 102 GLN A O 1
ATOM 850 N N . LEU A 1 103 ? -3.467 46.142 4.297 1.00 57.50 103 LEU A N 1
ATOM 851 C CA . LEU A 1 103 ? -2.800 47.340 4.795 1.00 57.50 103 LEU A CA 1
ATOM 852 C C . LEU A 1 103 ? -3.446 48.551 4.109 1.00 57.50 103 LEU A C 1
ATOM 854 O O . LEU A 1 103 ? -3.669 48.497 2.895 1.00 57.50 103 LEU A O 1
ATOM 858 N N . PRO A 1 104 ? -3.770 49.623 4.854 1.00 56.66 104 PRO A N 1
ATOM 859 C CA . PRO A 1 104 ? -4.262 50.843 4.237 1.00 56.66 104 PRO A CA 1
ATOM 860 C C . PRO A 1 104 ? -3.238 51.301 3.196 1.00 56.66 104 PRO A C 1
ATOM 862 O O . PRO A 1 104 ? -2.033 51.287 3.463 1.00 56.66 104 PRO A O 1
ATOM 865 N N . ALA A 1 105 ? -3.716 51.644 1.998 1.00 51.78 105 ALA A N 1
ATOM 866 C CA . ALA A 1 105 ? -2.873 52.223 0.963 1.00 51.78 105 ALA A CA 1
ATOM 867 C C . ALA A 1 105 ? -2.115 53.399 1.586 1.00 51.78 105 ALA A C 1
ATOM 869 O O . ALA A 1 105 ? -2.741 54.259 2.206 1.00 51.78 105 ALA A O 1
ATOM 870 N N . ALA A 1 106 ? -0.784 53.392 1.489 1.00 54.50 106 ALA A N 1
ATOM 871 C CA . ALA A 1 106 ? 0.027 54.488 1.992 1.00 54.50 106 ALA A CA 1
ATOM 872 C C . ALA A 1 106 ? -0.458 55.776 1.319 1.00 54.50 106 ALA A C 1
ATOM 874 O O . ALA A 1 106 ? -0.308 55.951 0.109 1.00 54.50 106 ALA A O 1
ATOM 875 N N . GLU A 1 107 ? -1.102 56.632 2.105 1.00 49.59 107 GLU A N 1
ATOM 876 C CA . GLU A 1 107 ? -1.509 57.964 1.696 1.00 49.59 107 GLU A CA 1
ATOM 877 C C . GLU A 1 107 ? -0.213 58.701 1.341 1.00 49.59 107 GLU A C 1
ATOM 879 O O . GLU A 1 107 ? 0.632 58.951 2.201 1.00 49.59 107 GLU A O 1
ATOM 884 N N . GLN A 1 108 ? 0.023 58.926 0.048 1.00 47.69 108 GLN A N 1
ATOM 885 C CA . GLN A 1 108 ? 1.174 59.689 -0.417 1.00 47.69 108 GLN A CA 1
ATOM 886 C C . GLN A 1 108 ? 0.940 61.146 -0.026 1.00 47.69 108 GLN A C 1
ATOM 888 O O . GLN A 1 108 ? 0.316 61.905 -0.764 1.00 47.69 108 GLN A O 1
ATOM 893 N N . THR A 1 109 ? 1.394 61.537 1.160 1.00 45.06 109 THR A N 1
ATOM 894 C CA . THR A 1 109 ? 1.362 62.935 1.579 1.00 45.06 109 THR A CA 1
ATOM 895 C C . THR A 1 109 ? 2.442 63.694 0.800 1.00 45.06 109 THR A C 1
ATOM 897 O O . THR A 1 109 ? 3.614 63.315 0.879 1.00 45.06 109 THR A O 1
ATOM 900 N N . PRO A 1 110 ? 2.108 64.753 0.040 1.00 50.69 110 PRO A N 1
ATOM 901 C CA . PRO A 1 110 ? 3.131 65.602 -0.557 1.00 50.69 110 PRO A CA 1
ATOM 902 C C . PRO A 1 110 ? 3.948 66.299 0.549 1.00 50.69 110 PRO A C 1
ATOM 904 O O . PRO A 1 110 ? 3.420 66.554 1.636 1.00 50.69 110 PRO A O 1
ATOM 907 N N . PRO A 1 111 ? 5.236 66.605 0.313 1.00 47.28 111 PRO A N 1
ATOM 908 C CA . PRO A 1 111 ? 6.096 67.191 1.334 1.00 47.28 111 PRO A CA 1
ATOM 909 C C . PRO A 1 111 ? 5.621 68.607 1.692 1.00 47.28 111 PRO A C 1
ATOM 911 O O . PRO A 1 111 ? 5.677 69.525 0.879 1.00 47.28 111 PRO A O 1
ATOM 914 N N . SER A 1 112 ? 5.160 68.775 2.932 1.00 50.06 112 SER A N 1
ATOM 915 C CA . SER A 1 112 ? 4.836 70.066 3.544 1.00 50.06 112 SER A CA 1
ATOM 916 C C . SER A 1 112 ? 6.107 70.705 4.117 1.00 50.06 112 SER A C 1
ATOM 918 O O . SER A 1 112 ? 6.664 70.214 5.099 1.00 50.06 112 SER A O 1
ATOM 920 N N . THR A 1 113 ? 6.551 71.815 3.532 1.00 46.69 113 THR A N 1
ATOM 921 C CA . THR A 1 113 ? 7.592 72.712 4.054 1.00 46.69 113 THR A CA 1
ATOM 922 C C . THR A 1 113 ? 6.985 73.756 5.002 1.00 46.69 113 THR A C 1
ATOM 924 O O . THR A 1 113 ? 6.214 74.608 4.572 1.00 46.69 113 THR A O 1
ATOM 927 N N . GLY A 1 114 ? 7.357 73.742 6.289 1.00 45.69 114 GLY A N 1
ATOM 928 C CA . GLY A 1 114 ? 7.071 74.849 7.220 1.00 45.69 114 GLY A CA 1
ATOM 929 C C . GLY A 1 114 ? 7.108 74.458 8.710 1.00 45.69 114 GLY A C 1
ATOM 930 O O . GLY A 1 114 ? 6.700 73.345 9.041 1.00 45.69 114 GLY A O 1
ATOM 931 N N . PRO A 1 115 ? 7.603 75.324 9.623 1.00 47.38 115 PRO A N 1
ATOM 932 C CA . PRO A 1 115 ? 7.780 74.978 11.032 1.00 47.38 115 PRO A CA 1
ATOM 933 C C . PRO A 1 115 ? 6.475 75.044 11.849 1.00 47.38 115 PRO A C 1
ATOM 935 O O . PRO A 1 115 ? 5.783 76.057 11.882 1.00 47.38 115 PRO A O 1
ATOM 938 N N . THR A 1 116 ? 6.209 73.927 12.528 1.00 40.78 116 THR A N 1
ATOM 939 C CA . THR A 1 116 ? 5.567 73.711 13.839 1.00 40.78 116 THR A CA 1
ATOM 940 C C . THR A 1 116 ? 4.554 74.745 14.361 1.00 40.78 116 THR A C 1
ATOM 942 O O . THR A 1 116 ? 4.927 75.770 14.927 1.00 40.78 116 THR A O 1
ATOM 945 N N . GLN A 1 117 ? 3.268 74.367 14.356 1.00 42.25 117 GLN A N 1
ATOM 946 C CA . GLN A 1 117 ? 2.267 74.841 15.325 1.00 42.25 117 GLN A CA 1
ATOM 947 C C . GLN A 1 117 ? 1.807 73.686 16.239 1.00 42.25 117 GLN A C 1
ATOM 949 O O . GLN A 1 117 ? 1.793 72.524 15.833 1.00 42.25 117 GLN A O 1
ATOM 954 N N . ALA A 1 118 ? 1.486 74.028 17.492 1.00 44.44 118 ALA A N 1
ATOM 955 C CA . ALA A 1 118 ? 1.105 73.143 18.601 1.00 44.44 118 ALA A CA 1
ATOM 956 C C . ALA A 1 118 ? -0.195 72.330 18.346 1.00 44.44 118 ALA A C 1
ATOM 958 O O . ALA A 1 1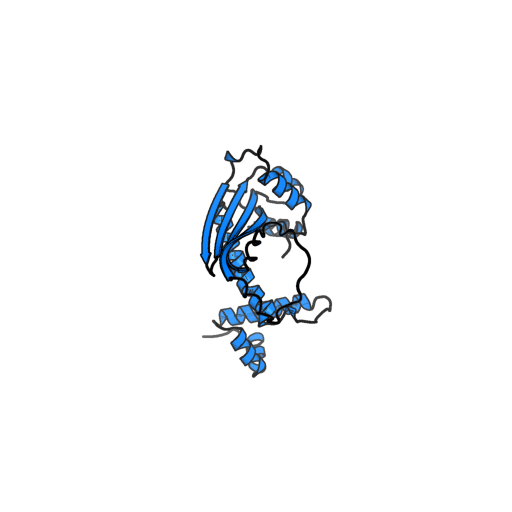18 ? -0.988 72.693 17.477 1.00 44.44 118 ALA A O 1
ATOM 959 N N . PRO A 1 119 ? -0.433 71.218 19.076 1.00 45.00 119 PRO A N 1
ATOM 960 C CA . PRO A 1 119 ? -1.287 70.130 18.602 1.00 45.00 119 PRO A CA 1
ATOM 961 C C . PRO A 1 119 ? -2.776 70.341 18.927 1.00 45.00 119 PRO A C 1
ATOM 963 O O . PRO A 1 119 ? -3.098 70.699 20.061 1.00 45.00 119 PRO A O 1
ATOM 966 N N . PRO A 1 120 ? -3.717 70.001 18.025 1.00 47.22 120 PRO A N 1
ATOM 967 C CA . PRO A 1 120 ? -5.089 69.737 18.427 1.00 47.22 120 PRO A CA 1
ATOM 968 C C . PRO A 1 120 ? -5.222 68.305 18.966 1.00 47.22 120 PRO A C 1
ATOM 970 O O . PRO A 1 120 ? -4.894 67.309 18.317 1.00 47.22 120 PRO A O 1
ATOM 973 N N . SER A 1 121 ? -5.735 68.207 20.189 1.00 51.28 121 SER A N 1
ATOM 974 C CA . SER A 1 121 ? -6.119 66.967 20.849 1.00 51.28 121 SER A CA 1
ATOM 975 C C . SER A 1 121 ? -7.402 66.390 20.243 1.00 51.28 121 SER A C 1
ATOM 977 O O . SER A 1 121 ? -8.503 66.798 20.602 1.00 51.28 121 SER A O 1
ATOM 979 N N . SER A 1 122 ? -7.282 65.369 19.400 1.00 49.75 122 SER A N 1
ATOM 980 C CA . SER A 1 122 ? -8.240 64.259 19.397 1.00 49.75 122 SER A CA 1
ATOM 981 C C . SER A 1 122 ? -7.544 62.997 18.881 1.00 49.75 122 SER A C 1
ATOM 983 O O . SER A 1 122 ? -7.087 62.931 17.743 1.00 49.75 122 SER A O 1
ATOM 985 N N . LYS A 1 123 ? -7.399 61.982 19.739 1.00 48.16 123 LYS A N 1
ATOM 986 C CA . LYS A 1 123 ? -6.958 60.652 19.302 1.00 48.16 123 LYS A CA 1
ATOM 987 C C . LYS A 1 123 ? -8.147 59.967 18.629 1.00 48.16 123 LYS A C 1
ATOM 989 O O . LYS A 1 123 ? -8.881 59.228 19.281 1.00 48.16 123 LYS A O 1
ATOM 994 N N . ALA A 1 124 ? -8.361 60.227 17.341 1.00 58.66 124 ALA A N 1
ATOM 995 C CA . ALA A 1 124 ? -9.242 59.390 16.537 1.00 58.66 124 ALA A CA 1
ATOM 996 C C . ALA A 1 124 ? -8.645 57.975 16.491 1.00 58.66 124 ALA A C 1
ATOM 998 O O . ALA A 1 124 ? -7.468 57.786 16.180 1.00 58.66 124 ALA A O 1
ATOM 999 N N . LYS A 1 125 ? -9.441 56.973 16.873 1.00 48.81 125 LYS A N 1
ATOM 1000 C CA . LYS A 1 125 ? -9.025 55.569 16.823 1.00 48.81 125 LYS A CA 1
ATOM 1001 C C . LYS A 1 125 ? -8.711 55.216 15.361 1.00 48.81 125 LYS A C 1
ATOM 1003 O O . LYS A 1 125 ? -9.550 55.516 14.511 1.00 48.81 125 LYS A O 1
ATOM 1008 N N . PRO A 1 126 ? -7.560 54.590 15.055 1.00 61.19 126 PRO A N 1
ATOM 1009 C CA . PRO A 1 126 ? -7.229 54.245 13.678 1.00 61.19 126 PRO A CA 1
ATOM 1010 C C . PRO A 1 126 ? -8.339 53.368 13.072 1.00 61.19 126 PRO A C 1
ATOM 1012 O O . PRO A 1 126 ? -8.873 52.497 13.778 1.00 61.19 126 PRO A O 1
ATOM 1015 N N . PRO A 1 127 ? -8.724 53.596 11.800 1.00 64.50 127 PRO A N 1
ATOM 1016 C CA . PRO A 1 127 ? -9.731 52.782 11.135 1.00 64.50 127 PRO A CA 1
ATOM 1017 C C . PRO A 1 127 ? -9.269 51.323 11.126 1.00 64.50 127 PRO A C 1
ATOM 1019 O O . PRO A 1 127 ? -8.110 51.021 10.842 1.00 64.50 127 PRO A O 1
ATOM 1022 N N . LYS A 1 128 ? -10.171 50.405 11.494 1.00 66.19 128 LYS A N 1
ATOM 1023 C CA . LYS A 1 128 ? -9.860 48.971 11.468 1.00 66.19 128 LYS A CA 1
ATOM 1024 C C . LYS A 1 128 ? -9.542 48.559 10.025 1.00 66.19 128 LYS A C 1
ATOM 1026 O O . LYS A 1 128 ? -10.284 48.970 9.132 1.00 66.19 128 LYS A O 1
ATOM 1031 N N . PRO A 1 129 ? -8.505 47.734 9.797 1.00 67.44 129 PRO A N 1
ATOM 1032 C CA . PRO A 1 129 ? -8.164 47.288 8.455 1.00 67.44 129 PRO A CA 1
ATOM 1033 C C . PRO A 1 129 ? -9.348 46.548 7.831 1.00 67.44 129 PRO A C 1
ATOM 1035 O O . PRO A 1 129 ? -10.012 45.731 8.484 1.00 67.44 129 PRO A O 1
ATOM 1038 N N . ALA A 1 130 ? -9.620 46.850 6.562 1.00 75.19 130 ALA A N 1
ATOM 1039 C CA . ALA A 1 130 ? -10.635 46.150 5.795 1.00 75.19 130 ALA A CA 1
ATOM 1040 C C . ALA A 1 130 ? -10.217 44.679 5.640 1.00 75.19 130 ALA A C 1
ATOM 1042 O O . ALA A 1 130 ? -9.097 44.366 5.229 1.00 75.19 130 ALA A O 1
ATOM 1043 N N . LYS A 1 131 ? -11.120 43.766 6.007 1.00 80.19 131 LYS A N 1
ATOM 1044 C CA . LYS A 1 131 ? -10.902 42.320 5.895 1.00 80.19 131 LYS A CA 1
ATOM 1045 C C . LYS A 1 131 ? -11.460 41.831 4.571 1.00 80.19 131 LYS A C 1
ATOM 1047 O O . LYS A 1 131 ? -12.662 41.941 4.339 1.00 80.19 131 LYS A O 1
ATOM 1052 N N . GLN A 1 132 ? -10.612 41.236 3.739 1.00 80.75 132 GLN A N 1
ATOM 1053 C CA . GLN A 1 132 ? -11.030 40.596 2.498 1.00 80.75 132 GLN A CA 1
ATOM 1054 C C . GLN A 1 132 ? -10.965 39.077 2.646 1.00 80.75 132 GLN A C 1
ATOM 1056 O O . GLN A 1 132 ? -9.987 38.519 3.142 1.00 80.75 132 GLN A O 1
ATOM 1061 N N . VAL A 1 133 ? -12.025 38.394 2.213 1.00 81.19 133 VAL A N 1
ATOM 1062 C CA . VAL A 1 133 ? -12.062 36.932 2.147 1.00 81.19 133 VAL A CA 1
ATOM 1063 C C . VAL A 1 133 ? -11.596 36.499 0.762 1.00 81.19 133 VAL A C 1
ATOM 1065 O O . VAL A 1 133 ? -12.236 36.840 -0.229 1.00 81.19 133 VAL A O 1
ATOM 1068 N N . ILE A 1 134 ? -10.528 35.711 0.701 1.00 85.50 134 ILE A N 1
ATOM 1069 C CA . ILE A 1 134 ? -10.064 35.040 -0.514 1.00 85.50 134 ILE A CA 1
ATOM 1070 C C . ILE A 1 134 ? -10.186 33.520 -0.354 1.00 85.50 134 ILE A C 1
ATOM 1072 O O . ILE A 1 134 ? -10.162 32.986 0.759 1.00 85.50 134 ILE A O 1
ATOM 1076 N N . PHE A 1 135 ? -10.325 32.808 -1.470 1.00 82.25 135 PHE A N 1
ATOM 1077 C CA . PHE A 1 135 ? -10.234 31.351 -1.502 1.00 82.25 135 PHE A CA 1
ATOM 1078 C C . PHE A 1 135 ? -8.888 30.963 -2.101 1.00 82.25 135 PHE A C 1
ATOM 1080 O O . PHE A 1 135 ? -8.621 31.271 -3.259 1.00 82.25 135 PHE A O 1
ATOM 1087 N N . VAL A 1 136 ? -8.058 30.289 -1.313 1.00 84.81 136 VAL A N 1
ATOM 1088 C CA . VAL A 1 136 ? -6.748 29.794 -1.742 1.00 84.81 136 VAL A CA 1
ATOM 1089 C C . VAL A 1 136 ? -6.870 28.315 -2.082 1.00 84.81 136 VAL A C 1
ATOM 1091 O O . VAL A 1 136 ? -7.483 27.546 -1.336 1.00 84.81 136 VAL A O 1
ATOM 1094 N N . GLU A 1 137 ? -6.312 27.917 -3.222 1.00 88.88 137 GLU A N 1
ATOM 1095 C CA . GLU A 1 137 ? -6.174 26.509 -3.583 1.00 88.88 137 GLU A CA 1
ATOM 1096 C C . GLU A 1 137 ? -4.874 25.954 -2.998 1.00 88.88 137 GLU A C 1
ATOM 1098 O O . GLU A 1 137 ? -3.778 26.323 -3.406 1.00 88.88 137 GLU A O 1
ATOM 1103 N N . GLU A 1 138 ? -5.002 25.046 -2.036 1.00 90.12 138 GLU A N 1
ATOM 1104 C CA . GLU A 1 138 ? -3.888 24.272 -1.498 1.00 90.12 138 GLU A CA 1
ATOM 1105 C C . GLU A 1 138 ? -3.808 22.948 -2.268 1.00 90.12 138 GLU A C 1
ATOM 1107 O O . GLU A 1 138 ? -4.790 22.196 -2.334 1.00 90.12 138 GLU A O 1
ATOM 1112 N N . THR A 1 139 ? -2.642 22.656 -2.847 1.00 93.50 139 THR A N 1
ATOM 1113 C CA . THR A 1 139 ? -2.355 21.371 -3.495 1.00 93.50 139 THR A CA 1
ATOM 1114 C C . THR A 1 139 ? -1.277 20.641 -2.708 1.00 93.50 139 THR A C 1
ATOM 1116 O O . THR A 1 139 ? -0.201 21.188 -2.493 1.00 93.50 139 THR A O 1
ATOM 1119 N N . SER A 1 140 ? -1.547 19.404 -2.292 1.00 94.00 140 SER A N 1
ATOM 1120 C CA . SER A 1 140 ? -0.528 18.506 -1.745 1.00 94.00 140 SER A CA 1
ATOM 1121 C C . SER A 1 140 ? -0.390 17.259 -2.605 1.00 94.00 140 SER A C 1
ATOM 1123 O O . SER A 1 140 ? -1.373 16.751 -3.147 1.00 94.00 140 SER A O 1
ATOM 1125 N N . GLN A 1 141 ? 0.840 16.775 -2.740 1.00 93.31 141 GLN A N 1
ATOM 1126 C CA . GLN A 1 141 ? 1.169 15.595 -3.526 1.00 93.31 141 GLN A CA 1
ATOM 1127 C C . GLN A 1 141 ? 1.930 14.603 -2.656 1.00 93.31 141 GLN A C 1
ATOM 1129 O O . GLN A 1 141 ? 2.767 14.984 -1.843 1.00 93.31 141 GLN A O 1
ATOM 1134 N N . GLN A 1 142 ? 1.612 13.328 -2.823 1.00 92.88 142 GLN A N 1
ATOM 1135 C CA . GLN A 1 142 ? 2.328 12.220 -2.214 1.00 92.88 142 GLN A CA 1
ATOM 1136 C C . GLN A 1 142 ? 2.633 11.206 -3.307 1.00 92.88 142 GLN A C 1
ATOM 1138 O O . GLN A 1 142 ? 1.724 10.817 -4.041 1.00 92.88 142 GLN A O 1
ATOM 1143 N N . VAL A 1 143 ? 3.887 10.781 -3.400 1.00 92.88 143 VAL A N 1
ATOM 1144 C CA . VAL A 1 14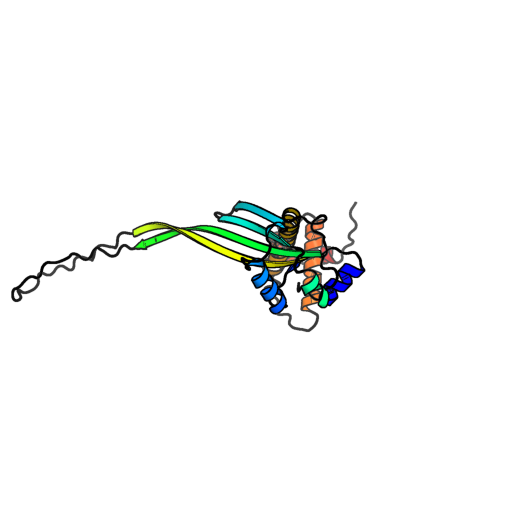3 ? 4.331 9.759 -4.348 1.00 92.88 143 VAL A CA 1
ATOM 1145 C C . VAL A 1 143 ? 4.812 8.556 -3.555 1.00 92.88 143 VAL A C 1
ATOM 1147 O O . VAL A 1 143 ? 5.455 8.715 -2.519 1.00 92.88 143 VAL A O 1
ATOM 1150 N N . VAL A 1 144 ? 4.446 7.362 -4.005 1.00 92.62 144 VAL A N 1
ATOM 1151 C CA . VAL A 1 144 ? 4.942 6.101 -3.455 1.00 92.62 144 VAL A CA 1
ATOM 1152 C C . VAL A 1 144 ? 5.349 5.181 -4.597 1.00 92.62 144 VAL A C 1
ATOM 1154 O O . VAL A 1 144 ? 4.681 5.143 -5.632 1.00 92.62 144 VAL A O 1
ATOM 1157 N N . TYR A 1 145 ? 6.414 4.418 -4.383 1.00 93.75 145 TYR A N 1
ATOM 1158 C CA . TYR A 1 145 ? 6.955 3.482 -5.364 1.00 93.75 145 TYR A CA 1
ATOM 1159 C C . TYR A 1 145 ? 6.881 2.054 -4.845 1.00 93.75 145 TYR A C 1
ATOM 1161 O O . TYR A 1 145 ? 6.853 1.813 -3.633 1.00 93.75 145 TYR A O 1
ATOM 1169 N N . GLY A 1 146 ? 6.844 1.098 -5.763 1.00 93.25 146 GLY A N 1
ATOM 1170 C CA . GLY A 1 146 ? 6.720 -0.299 -5.406 1.00 93.25 146 GLY A CA 1
ATOM 1171 C C . GLY A 1 146 ? 6.882 -1.258 -6.571 1.00 93.25 146 GLY A C 1
ATOM 1172 O O . GLY A 1 146 ? 7.204 -0.867 -7.693 1.00 93.25 146 GLY A O 1
ATOM 1173 N N . PHE A 1 147 ? 6.648 -2.532 -6.279 1.00 93.81 147 PHE A N 1
ATOM 1174 C CA . PHE A 1 147 ? 6.706 -3.619 -7.247 1.00 93.81 147 PHE A CA 1
ATOM 1175 C C . PHE A 1 147 ? 5.711 -4.729 -6.908 1.00 93.81 147 PHE A C 1
ATOM 1177 O O . PHE A 1 147 ? 5.156 -4.792 -5.806 1.00 93.81 147 PHE A O 1
ATOM 1184 N N . SER A 1 148 ? 5.464 -5.603 -7.876 1.00 94.31 148 SER A N 1
ATOM 1185 C CA . SER A 1 148 ? 4.539 -6.727 -7.758 1.00 94.31 148 SER A CA 1
ATOM 1186 C C . SER A 1 148 ? 5.071 -7.957 -8.487 1.00 94.31 148 SER A C 1
ATOM 1188 O O . SER A 1 148 ? 5.787 -7.817 -9.480 1.00 94.31 148 SER A O 1
ATOM 1190 N N . ASN A 1 149 ? 4.669 -9.148 -8.029 1.00 94.62 149 ASN A N 1
ATOM 1191 C CA . ASN A 1 149 ? 4.819 -10.402 -8.777 1.00 94.62 149 ASN A CA 1
ATOM 1192 C C . ASN A 1 149 ? 3.660 -10.706 -9.738 1.00 94.62 149 ASN A C 1
ATOM 1194 O O . ASN A 1 149 ? 3.551 -11.809 -10.270 1.00 94.62 149 ASN A O 1
ATOM 1198 N N . LEU A 1 150 ? 2.779 -9.733 -9.962 1.00 95.44 150 LEU A N 1
ATOM 1199 C CA . LEU A 1 150 ? 1.744 -9.790 -10.985 1.00 95.44 150 LEU A CA 1
ATOM 1200 C C . LEU A 1 150 ? 2.276 -9.153 -12.264 1.00 95.44 150 LEU A C 1
ATOM 1202 O O . LEU A 1 150 ? 2.756 -8.021 -12.242 1.00 95.44 150 LEU A O 1
ATOM 1206 N N . THR A 1 151 ? 2.168 -9.851 -13.386 1.00 96.31 151 THR A N 1
ATOM 1207 C CA . THR A 1 151 ? 2.495 -9.309 -14.711 1.00 96.31 151 THR A CA 1
ATOM 1208 C C . THR A 1 151 ? 1.535 -8.176 -15.101 1.00 96.31 151 THR A C 1
ATOM 1210 O O . THR A 1 151 ? 0.432 -8.091 -14.552 1.00 96.31 151 THR A O 1
ATOM 1213 N N . PRO A 1 152 ? 1.877 -7.322 -16.086 1.00 96.19 152 PRO A N 1
ATOM 1214 C CA . PRO A 1 152 ? 0.956 -6.293 -16.583 1.00 96.19 152 PRO A CA 1
ATOM 1215 C C . PRO A 1 152 ? -0.402 -6.837 -17.062 1.00 96.19 152 PRO A C 1
ATOM 1217 O O . PRO A 1 152 ? -1.402 -6.122 -17.009 1.00 96.19 152 PRO A O 1
ATOM 1220 N N . ALA A 1 153 ? -0.446 -8.101 -17.502 1.00 95.06 153 ALA A N 1
ATOM 1221 C CA . ALA A 1 153 ? -1.675 -8.787 -17.896 1.00 95.06 153 ALA A CA 1
ATOM 1222 C C . ALA A 1 153 ? -2.526 -9.225 -16.688 1.00 95.06 153 ALA A C 1
ATOM 1224 O O . ALA A 1 153 ? -3.750 -9.126 -16.736 1.00 95.06 153 ALA A O 1
ATOM 1225 N N . GLU A 1 154 ? -1.898 -9.676 -15.597 1.00 95.38 154 GLU A N 1
ATOM 1226 C CA . GLU A 1 154 ? -2.594 -10.052 -14.356 1.00 95.38 154 GLU A CA 1
ATOM 1227 C C . GLU A 1 154 ? -3.019 -8.825 -13.531 1.00 95.38 154 GLU A C 1
ATOM 1229 O O . GLU A 1 154 ? -4.045 -8.851 -12.851 1.00 95.38 154 GLU A O 1
ATOM 1234 N N . ALA A 1 155 ? -2.236 -7.745 -13.577 1.00 96.06 155 ALA A N 1
ATOM 1235 C CA . ALA A 1 155 ? -2.502 -6.512 -12.850 1.00 96.06 155 ALA A CA 1
ATOM 1236 C C . ALA A 1 155 ? -2.218 -5.285 -13.718 1.00 96.06 155 ALA A C 1
ATOM 1238 O O . ALA A 1 155 ? -1.097 -4.781 -13.783 1.00 96.06 155 ALA A O 1
ATOM 1239 N N . SER A 1 156 ? -3.278 -4.765 -14.334 1.00 97.31 156 SER A N 1
ATOM 1240 C CA . SER A 1 156 ? -3.238 -3.472 -15.009 1.00 97.31 156 SER A CA 1
ATOM 1241 C C . SER A 1 156 ? -3.041 -2.321 -14.003 1.00 97.31 156 SER A C 1
ATOM 1243 O O . SER A 1 156 ? -3.346 -2.472 -12.813 1.00 97.31 156 SER A O 1
ATOM 1245 N N . PRO A 1 157 ? -2.631 -1.120 -14.448 1.00 97.31 157 PRO A N 1
ATOM 1246 C CA . PRO A 1 157 ? -2.544 0.060 -13.582 1.00 97.31 157 PRO A CA 1
ATOM 1247 C C . PRO A 1 157 ? -3.856 0.377 -12.840 1.00 97.31 157 PRO A C 1
ATOM 1249 O O . PRO A 1 157 ? -3.842 0.809 -11.686 1.00 97.31 157 PRO A O 1
ATOM 1252 N N . GLN A 1 158 ? -5.008 0.112 -13.468 1.00 97.00 158 GLN A N 1
ATOM 1253 C CA . GLN A 1 158 ? -6.325 0.244 -12.838 1.00 97.00 158 GLN A CA 1
ATOM 1254 C C . GLN A 1 158 ? -6.565 -0.823 -11.759 1.00 97.00 158 GLN A C 1
ATOM 1256 O O . GLN A 1 158 ? -7.122 -0.516 -10.697 1.00 97.00 158 GLN A O 1
ATOM 1261 N N . ALA A 1 159 ? -6.163 -2.072 -12.014 1.00 95.50 159 ALA A N 1
ATOM 1262 C CA . ALA A 1 159 ? -6.252 -3.147 -11.031 1.00 95.50 159 ALA A CA 1
ATOM 1263 C C . ALA A 1 159 ? -5.376 -2.828 -9.814 1.00 95.50 159 ALA A C 1
ATOM 1265 O O . ALA A 1 159 ? -5.870 -2.867 -8.690 1.00 95.50 159 ALA A O 1
ATOM 1266 N N . ILE A 1 160 ? -4.138 -2.371 -10.035 1.00 95.06 160 ILE A N 1
ATOM 1267 C CA . ILE A 1 160 ? -3.248 -1.868 -8.981 1.00 95.06 160 ILE A CA 1
ATOM 1268 C C . ILE A 1 160 ? -3.935 -0.743 -8.203 1.00 95.06 160 ILE A C 1
ATOM 1270 O O . ILE A 1 160 ? -4.081 -0.851 -6.989 1.00 95.06 160 ILE A O 1
ATOM 1274 N N . ALA A 1 161 ? -4.459 0.294 -8.866 1.00 93.62 161 ALA A N 1
ATOM 1275 C CA . ALA A 1 161 ? -5.179 1.377 -8.186 1.00 93.62 161 ALA A CA 1
ATOM 1276 C C . ALA A 1 161 ? -6.324 0.864 -7.289 1.00 93.62 161 ALA A C 1
ATOM 1278 O O . ALA A 1 161 ? -6.559 1.391 -6.196 1.00 93.62 161 ALA A O 1
ATOM 1279 N N . THR A 1 162 ? -7.018 -0.182 -7.738 1.00 91.88 162 THR A N 1
ATOM 1280 C CA . THR A 1 162 ? -8.123 -0.822 -7.017 1.00 91.88 162 THR A CA 1
ATOM 1281 C C . THR A 1 162 ? -7.634 -1.649 -5.831 1.00 91.88 162 THR A C 1
ATOM 1283 O O . THR A 1 162 ? -8.136 -1.448 -4.725 1.00 91.88 162 THR A O 1
ATOM 1286 N N . PHE A 1 163 ? -6.615 -2.494 -6.006 1.00 90.50 163 PHE A N 1
ATOM 1287 C CA . PHE A 1 163 ? -5.991 -3.242 -4.910 1.00 90.50 163 PHE A CA 1
ATOM 1288 C C . PHE A 1 163 ? -5.495 -2.308 -3.818 1.00 90.50 163 PHE A C 1
ATOM 1290 O O . PHE A 1 163 ? -5.763 -2.532 -2.641 1.00 90.50 163 PHE A O 1
ATOM 1297 N N . LEU A 1 164 ? -4.856 -1.207 -4.208 1.00 85.94 164 LEU A N 1
ATOM 1298 C CA . LEU A 1 164 ? -4.366 -0.224 -3.259 1.00 85.94 164 LEU A CA 1
ATOM 1299 C C . LEU A 1 164 ? -5.506 0.454 -2.509 1.00 85.94 164 LEU A C 1
ATOM 1301 O O . LEU A 1 164 ? -5.437 0.583 -1.292 1.00 85.94 164 LEU A O 1
ATOM 1305 N N . ARG A 1 165 ? -6.583 0.864 -3.188 1.00 84.75 165 ARG A N 1
ATOM 1306 C CA . ARG A 1 165 ? -7.768 1.399 -2.498 1.00 84.75 165 ARG A CA 1
ATOM 1307 C C . ARG A 1 165 ? -8.353 0.415 -1.493 1.00 84.75 165 ARG A C 1
ATOM 1309 O O . ARG A 1 165 ? -8.639 0.828 -0.373 1.00 84.75 165 ARG A O 1
ATOM 1316 N N . ASN A 1 166 ? -8.502 -0.846 -1.882 1.00 84.12 166 ASN A N 1
ATOM 1317 C CA . ASN A 1 166 ? -9.063 -1.879 -1.018 1.00 84.12 166 ASN A CA 1
ATOM 1318 C C . ASN A 1 166 ? -8.151 -2.143 0.185 1.00 84.12 166 ASN A C 1
ATOM 1320 O O . ASN A 1 166 ? -8.632 -2.199 1.313 1.00 84.12 166 ASN A O 1
ATOM 1324 N N . HIS A 1 167 ? -6.835 -2.200 -0.033 1.00 79.06 167 HIS A N 1
ATOM 1325 C CA . HIS A 1 167 ? -5.850 -2.322 1.037 1.00 79.06 167 HIS A CA 1
ATOM 1326 C C . HIS A 1 167 ? -5.959 -1.163 2.034 1.00 79.06 167 HIS A C 1
ATOM 1328 O O . HIS A 1 167 ? -6.123 -1.394 3.228 1.00 79.06 167 HIS A O 1
ATOM 1334 N N . TRP A 1 168 ? -5.982 0.083 1.546 1.00 75.00 168 TRP A N 1
ATOM 1335 C CA . TRP A 1 168 ? -6.170 1.257 2.400 1.00 75.00 168 TRP A CA 1
ATOM 1336 C C . TRP A 1 168 ? -7.521 1.255 3.120 1.00 75.00 168 TRP A C 1
ATOM 1338 O O . TRP A 1 168 ? -7.613 1.777 4.224 1.00 75.00 168 TRP A O 1
ATOM 1348 N N . ALA A 1 169 ? -8.587 0.714 2.526 1.00 74.81 169 ALA A N 1
ATOM 1349 C CA . ALA A 1 169 ? -9.880 0.606 3.200 1.00 74.81 169 ALA A CA 1
ATOM 1350 C C . ALA A 1 169 ? -9.812 -0.362 4.393 1.00 74.81 169 ALA A C 1
ATOM 1352 O O . ALA A 1 169 ? -10.344 -0.047 5.457 1.00 74.81 169 ALA A O 1
ATOM 1353 N N . ILE A 1 170 ? -9.114 -1.491 4.236 1.00 73.19 170 ILE A N 1
ATOM 1354 C CA . ILE A 1 170 ? -8.861 -2.454 5.317 1.00 73.19 170 ILE A CA 1
ATOM 1355 C C . ILE A 1 170 ? -7.983 -1.814 6.397 1.00 73.19 170 ILE A C 1
ATOM 1357 O O . ILE A 1 170 ? -8.353 -1.830 7.571 1.00 73.19 170 ILE A O 1
ATOM 1361 N N . GLU A 1 171 ? -6.866 -1.200 5.996 1.00 72.31 171 GLU A N 1
ATOM 1362 C CA . GLU A 1 171 ? -5.926 -0.527 6.895 1.00 72.31 171 GLU A CA 1
ATOM 1363 C C . GLU A 1 171 ? -6.650 0.576 7.689 1.00 72.31 171 GLU A C 1
ATOM 1365 O O . GLU A 1 171 ? -6.725 0.515 8.912 1.00 72.31 171 GLU A O 1
ATOM 1370 N N . ASN A 1 172 ? -7.316 1.519 7.020 1.00 72.44 172 ASN A N 1
ATOM 1371 C CA . ASN A 1 172 ? -8.024 2.615 7.690 1.00 72.44 172 ASN A CA 1
ATOM 1372 C C . ASN A 1 172 ? -9.143 2.128 8.621 1.00 72.44 172 ASN A C 1
ATOM 1374 O O . ASN A 1 172 ? -9.324 2.689 9.703 1.00 72.44 172 ASN A O 1
ATOM 1378 N N . ARG A 1 173 ? -9.899 1.096 8.218 1.00 76.62 173 ARG A N 1
ATOM 1379 C CA . ARG A 1 173 ? -10.957 0.515 9.056 1.00 76.62 173 ARG A CA 1
ATOM 1380 C C . ARG A 1 173 ? -10.372 -0.079 10.333 1.00 76.62 173 ARG A C 1
ATOM 1382 O O . ARG A 1 173 ? -10.967 0.100 11.391 1.00 76.62 173 ARG A O 1
ATOM 1389 N N . LEU A 1 174 ? -9.251 -0.791 10.240 1.00 82.31 174 LEU A N 1
ATOM 1390 C CA . LEU A 1 174 ? -8.651 -1.488 11.373 1.00 82.31 174 LEU A CA 1
ATOM 1391 C C . LEU A 1 174 ? -7.862 -0.538 12.287 1.00 82.31 174 LEU A C 1
ATOM 1393 O O . LEU A 1 174 ? -8.071 -0.562 13.498 1.00 82.31 174 LEU A O 1
ATOM 1397 N N . HIS A 1 175 ? -7.007 0.315 11.720 1.00 80.19 175 HIS A N 1
ATOM 1398 C CA . HIS A 1 175 ? -6.087 1.172 12.474 1.00 80.19 175 HIS A CA 1
ATOM 1399 C C . HIS A 1 175 ? -6.815 2.151 13.382 1.00 80.19 175 HIS A C 1
ATOM 1401 O O . HIS A 1 175 ? -6.593 2.139 14.582 1.00 80.19 175 HIS A O 1
ATOM 1407 N N . TRP A 1 176 ? -7.781 2.918 12.867 1.00 83.94 176 TRP A N 1
ATOM 1408 C CA . TRP A 1 176 ? -8.505 3.869 13.718 1.00 83.94 176 TRP A CA 1
ATOM 1409 C C . TRP A 1 176 ? -9.230 3.184 14.888 1.00 83.94 176 TRP A C 1
ATOM 1411 O O . TRP A 1 176 ? -9.257 3.689 16.013 1.00 83.94 176 TRP A O 1
ATOM 1421 N N . ARG A 1 177 ? -9.820 2.007 14.638 1.00 89.06 177 ARG A N 1
ATOM 1422 C CA . ARG A 1 177 ? -10.485 1.222 15.684 1.00 89.06 177 ARG A CA 1
ATOM 1423 C C . ARG A 1 177 ? -9.481 0.754 16.732 1.00 89.06 177 ARG A C 1
ATOM 1425 O O . ARG A 1 177 ? -9.774 0.857 17.913 1.00 89.06 177 ARG A O 1
ATOM 1432 N N . ARG A 1 178 ? -8.307 0.281 16.332 1.00 88.62 178 ARG A N 1
ATOM 1433 C CA . ARG A 1 178 ? -7.266 -0.170 17.262 1.00 88.62 178 ARG A CA 1
ATOM 1434 C C . ARG A 1 178 ? -6.634 0.986 18.026 1.00 88.62 178 ARG A C 1
ATOM 1436 O O . ARG A 1 178 ? -6.723 1.046 19.249 1.00 88.62 178 ARG A O 1
ATOM 1443 N N . ASP A 1 179 ? -6.080 1.929 17.288 1.00 86.44 179 ASP A N 1
ATOM 1444 C CA . ASP A 1 179 ? -5.223 2.986 17.804 1.00 86.44 179 ASP A CA 1
ATOM 1445 C C . ASP A 1 179 ? -6.030 3.944 18.691 1.00 86.44 179 ASP A C 1
ATOM 1447 O O . ASP A 1 179 ? -5.643 4.230 19.824 1.00 86.44 179 ASP A O 1
ATOM 1451 N N . VAL A 1 180 ? -7.216 4.358 18.221 1.00 84.69 180 VAL A N 1
ATOM 1452 C CA . VAL A 1 180 ? -8.053 5.348 18.915 1.00 84.69 180 VAL A CA 1
ATOM 1453 C C . VAL A 1 180 ? -9.155 4.703 19.744 1.00 84.69 180 VAL A C 1
ATOM 1455 O O . VAL A 1 180 ? -9.345 5.080 20.894 1.00 84.69 180 VAL A O 1
ATOM 1458 N N . THR A 1 181 ? -9.909 3.746 19.194 1.00 89.31 181 THR A N 1
ATOM 1459 C CA . THR A 1 181 ? -11.091 3.215 19.908 1.00 89.31 181 THR A CA 1
ATOM 1460 C C . THR A 1 181 ? -10.717 2.196 20.984 1.00 89.31 181 THR A C 1
ATOM 1462 O O . THR A 1 181 ? -11.289 2.219 22.073 1.00 89.31 181 THR A O 1
ATOM 1465 N N . LEU A 1 182 ? -9.753 1.316 20.702 1.00 89.19 182 LEU A N 1
ATOM 1466 C CA . LEU A 1 182 ? -9.192 0.382 21.682 1.00 89.19 182 LEU A CA 1
ATOM 1467 C C . LEU A 1 182 ? -8.012 0.985 22.459 1.00 89.19 182 LEU A C 1
ATOM 1469 O O . LEU A 1 182 ? -7.471 0.320 23.338 1.00 89.19 182 LEU A O 1
ATOM 1473 N N . HIS A 1 183 ? -7.656 2.244 22.178 1.00 87.75 183 HIS A N 1
ATOM 1474 C CA . HIS A 1 183 ? -6.580 2.988 22.833 1.00 87.75 183 HIS A CA 1
ATOM 1475 C C . HIS A 1 183 ? -5.211 2.289 22.743 1.00 87.75 183 HIS A C 1
ATOM 1477 O O . HIS A 1 183 ? -4.396 2.399 23.661 1.00 87.75 183 HIS A O 1
ATOM 1483 N N . GLU A 1 184 ? -4.942 1.564 21.650 1.00 87.62 184 GLU A N 1
ATOM 1484 C CA . GLU A 1 184 ? -3.684 0.827 21.474 1.00 87.62 184 GLU A CA 1
ATOM 1485 C C . GLU A 1 184 ? -2.464 1.761 21.529 1.00 87.62 184 GLU A C 1
ATOM 1487 O O . GLU A 1 184 ? -1.490 1.436 22.207 1.00 87.62 184 GLU A O 1
ATOM 1492 N N . ASP A 1 185 ? -2.560 2.967 20.956 1.00 84.88 185 ASP A N 1
ATOM 1493 C CA . ASP A 1 185 ? -1.496 3.985 21.007 1.00 84.88 185 ASP A CA 1
ATOM 1494 C C . ASP A 1 185 ? -1.227 4.513 22.424 1.00 84.88 185 ASP A C 1
ATOM 1496 O O . ASP A 1 185 ? -0.133 4.990 22.733 1.00 84.88 185 ASP A O 1
ATOM 1500 N N . GLN A 1 186 ? -2.222 4.434 23.308 1.00 86.88 186 GLN A N 1
ATOM 1501 C CA . GLN A 1 186 ? -2.096 4.874 24.698 1.00 86.88 186 GLN A CA 1
ATOM 1502 C C . GLN A 1 186 ? -1.535 3.767 25.602 1.00 86.88 186 GLN A C 1
ATOM 1504 O O . GLN A 1 186 ? -1.182 4.033 26.756 1.00 86.88 186 GLN A O 1
ATOM 1509 N N . SER A 1 187 ? -1.418 2.535 25.090 1.00 86.00 187 SER A N 1
ATOM 1510 C CA . SER A 1 187 ? -0.892 1.394 25.831 1.00 86.00 187 SER A CA 1
ATOM 1511 C C . SER A 1 187 ? 0.569 1.618 26.227 1.00 86.00 187 SER A C 1
ATOM 1513 O O . SER A 1 187 ? 1.457 1.792 25.394 1.00 86.00 187 SER A O 1
ATOM 1515 N N . GLN A 1 188 ? 0.843 1.563 27.531 1.00 89.50 188 GLN A N 1
ATOM 1516 C CA . GLN A 1 188 ? 2.195 1.704 28.089 1.00 89.50 188 GLN A CA 1
ATOM 1517 C C . GLN A 1 188 ? 2.930 0.361 28.221 1.00 89.50 188 GLN A C 1
ATOM 1519 O O . GLN A 1 188 ? 3.959 0.268 28.890 1.00 89.50 188 GLN A O 1
ATOM 1524 N N . VAL A 1 189 ? 2.421 -0.710 27.608 1.00 86.81 189 VAL A N 1
ATOM 1525 C CA . VAL A 1 189 ? 3.051 -2.032 27.674 1.00 86.81 189 VAL A CA 1
ATOM 1526 C C . VAL A 1 189 ? 4.342 -2.030 26.849 1.00 86.81 189 VAL A C 1
ATOM 1528 O O . VAL A 1 189 ? 4.307 -1.929 25.627 1.00 86.81 189 VAL A O 1
ATOM 1531 N N . ARG A 1 190 ? 5.499 -2.164 27.514 1.00 85.38 190 ARG A N 1
ATOM 1532 C CA . ARG A 1 190 ? 6.831 -2.147 26.867 1.00 85.38 190 ARG A CA 1
ATOM 1533 C C . ARG A 1 190 ? 7.614 -3.460 26.955 1.00 85.38 190 ARG A C 1
ATOM 1535 O O . ARG A 1 190 ? 8.730 -3.534 26.454 1.00 85.38 190 ARG A O 1
ATOM 1542 N N . SER A 1 191 ? 7.073 -4.500 27.590 1.00 88.06 191 SER A N 1
ATOM 1543 C CA . SER A 1 191 ? 7.780 -5.787 27.682 1.00 88.06 191 SER A CA 1
ATOM 1544 C C . SER A 1 191 ? 7.842 -6.489 26.322 1.00 88.06 191 SER A C 1
ATOM 1546 O O . SER A 1 191 ? 6.868 -6.464 25.573 1.00 88.06 191 SER A O 1
ATOM 1548 N N . VAL A 1 192 ? 8.950 -7.177 26.039 1.00 84.50 192 VAL A N 1
ATOM 1549 C CA . VAL A 1 192 ? 9.151 -7.952 24.801 1.00 84.50 192 VAL A CA 1
ATOM 1550 C C . VAL A 1 192 ? 7.976 -8.910 24.551 1.00 84.50 192 VAL A C 1
ATOM 1552 O O . VAL A 1 192 ? 7.505 -9.575 25.471 1.00 84.50 192 VAL A O 1
ATOM 1555 N N . GLY A 1 193 ? 7.474 -8.951 23.314 1.00 80.50 193 GLY A N 1
ATOM 1556 C CA . GLY A 1 193 ? 6.410 -9.864 22.870 1.00 80.50 193 GLY A CA 1
ATOM 1557 C C . GLY A 1 193 ? 4.983 -9.478 23.284 1.00 80.50 193 GLY A C 1
ATOM 1558 O O . GLY A 1 193 ? 4.023 -9.881 22.626 1.00 80.50 193 GLY A O 1
ATOM 1559 N N . LYS A 1 194 ? 4.809 -8.670 24.338 1.00 87.00 194 LYS A N 1
ATOM 1560 C CA . LYS A 1 194 ? 3.476 -8.272 24.821 1.00 87.00 194 LYS A CA 1
ATOM 1561 C C . LYS A 1 194 ? 2.734 -7.313 23.875 1.00 87.00 194 LYS A C 1
ATOM 1563 O O . LYS A 1 194 ? 1.540 -7.536 23.692 1.00 87.00 194 LYS A O 1
ATOM 1568 N N . PRO A 1 195 ? 3.372 -6.308 23.236 1.00 85.56 195 PRO A N 1
ATOM 1569 C CA . PRO A 1 195 ? 2.709 -5.483 22.224 1.00 85.56 195 PRO A CA 1
ATOM 1570 C C . PRO A 1 195 ? 2.141 -6.311 21.068 1.00 85.56 195 PRO A C 1
ATOM 1572 O O . PRO A 1 195 ? 1.016 -6.080 20.640 1.00 85.56 195 PRO A O 1
ATOM 1575 N N . GLN A 1 196 ? 2.879 -7.326 20.607 1.00 85.31 196 GLN A N 1
ATOM 1576 C CA . GLN A 1 196 ? 2.429 -8.233 19.551 1.00 85.31 196 GLN A CA 1
ATOM 1577 C C . GLN A 1 196 ? 1.230 -9.074 20.006 1.00 85.31 196 GLN A C 1
ATOM 1579 O O . GLN A 1 196 ? 0.255 -9.198 19.267 1.00 85.31 196 GLN A O 1
ATOM 1584 N N . GLY A 1 197 ? 1.273 -9.611 21.231 1.00 88.06 197 GLY A N 1
ATOM 1585 C CA . GLY A 1 197 ? 0.144 -10.339 21.816 1.00 88.06 197 GLY A CA 1
ATOM 1586 C C . GLY A 1 197 ? -1.105 -9.467 21.972 1.00 88.06 197 GLY A C 1
ATOM 1587 O O . GLY A 1 197 ? -2.203 -9.894 21.623 1.00 88.06 197 GLY A O 1
ATOM 1588 N N . LEU A 1 198 ? -0.943 -8.221 22.425 1.00 87.62 198 LEU A N 1
ATOM 1589 C CA . LEU A 1 198 ? -2.050 -7.275 22.569 1.00 87.62 198 LEU A CA 1
ATOM 1590 C C . LEU A 1 198 ? -2.649 -6.889 21.210 1.00 87.62 198 LEU A C 1
ATOM 1592 O O . LEU A 1 198 ? -3.867 -6.896 21.059 1.00 87.62 198 LEU A O 1
ATOM 1596 N N . ALA A 1 199 ? -1.808 -6.643 20.205 1.00 87.38 199 ALA A N 1
ATOM 1597 C CA . ALA A 1 199 ? -2.248 -6.411 18.833 1.00 87.38 199 ALA A CA 1
ATOM 1598 C C . ALA A 1 199 ? -3.049 -7.603 18.277 1.00 87.38 199 ALA A C 1
ATOM 1600 O O . ALA A 1 199 ? -4.074 -7.411 17.622 1.00 87.38 199 ALA A O 1
ATOM 1601 N N . ALA A 1 200 ? -2.615 -8.838 18.556 1.00 88.75 200 ALA A N 1
ATOM 1602 C CA . ALA A 1 200 ? -3.337 -10.044 18.155 1.00 88.75 200 ALA A CA 1
ATOM 1603 C C . ALA A 1 200 ? -4.710 -10.145 18.840 1.00 88.75 200 ALA A C 1
ATOM 1605 O O . ALA A 1 200 ? -5.710 -10.378 18.163 1.00 88.75 200 ALA A O 1
ATOM 1606 N N . LEU A 1 201 ? -4.783 -9.895 20.152 1.00 87.69 201 LEU A N 1
ATOM 1607 C CA . LEU A 1 201 ? -6.047 -9.875 20.897 1.00 87.69 201 LEU A CA 1
ATOM 1608 C C . LEU A 1 201 ? -7.000 -8.788 20.386 1.00 87.69 201 LEU A C 1
ATOM 1610 O O . LEU A 1 201 ? -8.172 -9.069 20.151 1.00 87.69 201 LEU A O 1
ATOM 1614 N N . ASN A 1 202 ? -6.500 -7.575 20.143 1.00 89.69 202 ASN A N 1
ATOM 1615 C CA . ASN A 1 202 ? -7.289 -6.487 19.565 1.00 89.69 202 ASN A CA 1
ATOM 1616 C C . ASN A 1 202 ? -7.861 -6.879 18.197 1.00 89.69 202 ASN A C 1
ATOM 1618 O O . ASN A 1 202 ? -9.046 -6.671 17.942 1.00 89.69 202 ASN A O 1
ATOM 1622 N N . ASN A 1 203 ? -7.055 -7.503 17.331 1.00 89.69 203 ASN A N 1
ATOM 1623 C CA . ASN A 1 203 ? -7.535 -7.999 16.040 1.00 89.69 203 ASN A CA 1
ATOM 1624 C C . ASN A 1 203 ? -8.642 -9.052 16.204 1.00 89.69 203 ASN A C 1
ATOM 1626 O O . ASN A 1 203 ? -9.631 -8.999 15.472 1.00 89.69 203 ASN A O 1
ATOM 1630 N N . ILE A 1 204 ? -8.511 -9.974 17.165 1.00 89.38 204 ILE A N 1
ATOM 1631 C CA . ILE A 1 204 ? -9.535 -10.989 17.460 1.00 89.38 204 ILE A CA 1
ATOM 1632 C C . ILE A 1 204 ? -10.835 -10.318 17.909 1.00 89.38 204 ILE A C 1
ATOM 1634 O O . ILE A 1 204 ? -11.884 -10.580 17.326 1.00 89.38 204 ILE A O 1
ATOM 1638 N N . VAL A 1 205 ? -10.772 -9.401 18.879 1.00 89.81 205 VAL A N 1
ATOM 1639 C CA . VAL A 1 205 ? -11.951 -8.682 19.388 1.00 89.81 205 VAL A CA 1
ATOM 1640 C C . VAL A 1 205 ? -12.672 -7.941 18.263 1.00 89.81 205 VAL A C 1
ATOM 1642 O O . VAL A 1 205 ? -13.889 -8.060 18.131 1.00 89.81 205 VAL A O 1
ATOM 1645 N N . LEU A 1 206 ? -11.939 -7.206 17.422 1.00 90.88 206 LEU A N 1
ATOM 1646 C CA . LEU A 1 206 ? -12.541 -6.475 16.306 1.00 90.88 206 LEU A CA 1
ATOM 1647 C C . LEU A 1 206 ? -13.140 -7.413 15.254 1.00 90.88 206 LEU A C 1
ATOM 1649 O O . LEU A 1 206 ? -14.207 -7.105 14.726 1.00 90.88 206 LEU A O 1
ATOM 1653 N N . SER A 1 207 ? -12.500 -8.553 14.987 1.00 89.56 207 SER A N 1
ATOM 1654 C CA . SER A 1 207 ? -13.016 -9.562 14.053 1.00 89.56 207 SER A CA 1
ATOM 1655 C C . SER A 1 207 ? -14.306 -10.203 14.569 1.00 89.56 207 SER A C 1
ATOM 1657 O O . SER A 1 207 ? -15.254 -10.360 13.807 1.00 89.56 207 SER A O 1
ATOM 1659 N N . LEU A 1 208 ? -14.385 -10.507 15.868 1.00 90.19 208 LEU A N 1
ATOM 1660 C CA . LEU A 1 208 ? -15.601 -11.032 16.495 1.00 90.19 208 LEU A CA 1
ATOM 1661 C C . LEU A 1 208 ? -16.731 -9.997 16.500 1.00 90.19 208 LEU A C 1
ATOM 1663 O O . LEU A 1 208 ? -17.869 -10.326 16.183 1.00 90.19 208 LEU A O 1
ATOM 1667 N N . MET A 1 209 ? -16.427 -8.731 16.795 1.00 90.00 209 MET A N 1
ATOM 1668 C CA . MET A 1 209 ? -17.400 -7.639 16.679 1.00 90.00 209 MET A CA 1
ATOM 1669 C C . MET A 1 209 ? -17.923 -7.484 15.247 1.00 90.00 209 MET A C 1
ATOM 1671 O O . MET A 1 209 ? -19.114 -7.257 15.051 1.00 90.00 209 MET A O 1
ATOM 1675 N N . ASP A 1 210 ? -17.043 -7.612 14.253 1.00 88.69 210 ASP A N 1
ATOM 1676 C CA . ASP A 1 210 ? -17.419 -7.551 12.842 1.00 88.69 210 ASP A CA 1
ATOM 1677 C C . ASP A 1 210 ? -18.324 -8.720 12.457 1.00 88.69 210 ASP A C 1
ATOM 1679 O O . ASP A 1 210 ? -19.341 -8.513 11.795 1.00 88.69 210 ASP A O 1
ATOM 1683 N N . TRP A 1 211 ? -17.984 -9.924 12.919 1.00 86.88 211 TRP A N 1
ATOM 1684 C CA . TRP A 1 211 ? -18.773 -11.134 12.711 1.00 86.88 211 TRP A CA 1
ATOM 1685 C C . TRP A 1 211 ? -20.166 -11.043 13.350 1.00 86.88 211 TRP A C 1
ATOM 1687 O O . TRP A 1 211 ? -21.153 -11.408 12.719 1.00 86.88 211 TRP A O 1
ATOM 1697 N N . LEU A 1 212 ? -20.272 -10.452 14.543 1.00 87.94 212 LEU A N 1
ATOM 1698 C CA . LEU A 1 212 ? -21.545 -10.188 15.226 1.00 87.94 212 LEU A CA 1
ATOM 1699 C C . LEU A 1 212 ? -22.304 -8.963 14.680 1.00 87.94 212 LEU A C 1
ATOM 1701 O O . LEU A 1 212 ? -23.348 -8.590 15.214 1.00 87.94 212 LEU A O 1
ATOM 1705 N N . GLY A 1 213 ? -21.790 -8.296 13.642 1.00 89.44 213 GLY A N 1
ATOM 1706 C CA . GLY A 1 213 ? -22.457 -7.155 13.014 1.00 89.44 213 GLY A CA 1
ATOM 1707 C C . GLY A 1 213 ? -22.478 -5.876 13.860 1.00 89.44 213 GLY A C 1
ATOM 1708 O O . GLY A 1 213 ? -23.325 -5.006 13.635 1.00 89.44 213 GLY A O 1
ATOM 1709 N N . VAL A 1 214 ? -21.556 -5.721 14.816 1.00 90.75 214 VAL A N 1
ATOM 1710 C CA . VAL A 1 214 ? -21.437 -4.512 15.646 1.00 90.75 214 VAL A CA 1
ATOM 1711 C C . VAL A 1 214 ? -21.109 -3.307 14.761 1.00 90.75 214 VAL A C 1
ATOM 1713 O O . VAL A 1 214 ? -20.032 -3.206 14.174 1.00 90.75 214 VAL A O 1
ATOM 1716 N N . ARG A 1 215 ? -22.037 -2.347 14.686 1.00 88.81 215 ARG A N 1
ATOM 1717 C CA . ARG A 1 215 ? -21.899 -1.152 13.831 1.00 88.81 215 ARG A CA 1
ATOM 1718 C C . ARG A 1 215 ? -21.125 -0.011 14.494 1.00 88.81 215 ARG A C 1
ATOM 1720 O O . ARG A 1 215 ? -20.516 0.793 13.793 1.00 88.81 215 ARG A O 1
ATOM 1727 N N . ASN A 1 216 ? -21.148 0.065 15.827 1.00 91.44 216 ASN A N 1
ATOM 1728 C CA . ASN A 1 216 ? -20.555 1.151 16.609 1.00 91.44 216 ASN A CA 1
ATOM 1729 C C . ASN A 1 216 ? -19.628 0.594 17.696 1.00 91.44 216 ASN A C 1
ATOM 1731 O O . ASN A 1 216 ? -20.039 0.260 18.804 1.00 91.44 216 ASN A O 1
ATOM 1735 N N . VAL A 1 217 ? -18.349 0.485 17.355 1.00 91.75 217 VAL A N 1
ATOM 1736 C CA . VAL A 1 217 ? -17.328 -0.096 18.236 1.00 91.75 217 VAL A CA 1
ATOM 1737 C C . VAL A 1 217 ? -17.089 0.756 19.488 1.00 91.75 217 VAL A C 1
ATOM 1739 O O . VAL A 1 217 ? -17.034 0.171 20.566 1.00 91.75 217 VAL A O 1
ATOM 1742 N N . PRO A 1 218 ? -17.015 2.105 19.418 1.00 92.88 218 PRO A N 1
ATOM 1743 C CA . PRO A 1 218 ? -16.941 2.931 20.625 1.00 92.88 218 PRO A CA 1
ATOM 1744 C C . PRO A 1 218 ? -18.080 2.681 21.620 1.00 92.88 218 PRO A C 1
ATOM 1746 O O . PRO A 1 218 ? -17.845 2.626 22.824 1.00 92.88 218 PRO A O 1
ATOM 1749 N N . GLU A 1 219 ? -19.309 2.519 21.132 1.00 93.88 219 GLU A N 1
ATOM 1750 C CA . GLU A 1 219 ? -20.469 2.207 21.973 1.00 93.88 219 GLU A CA 1
ATOM 1751 C C . GLU A 1 219 ? -20.357 0.815 22.600 1.00 93.88 219 GLU A C 1
ATOM 1753 O O . GLU A 1 219 ? -20.491 0.683 23.817 1.00 93.88 219 GLU A O 1
ATOM 1758 N N . GLN A 1 220 ? -19.999 -0.198 21.807 1.00 94.00 220 GLN A N 1
ATOM 1759 C CA . GLN A 1 220 ? -19.777 -1.553 22.314 1.00 94.00 220 GLN A CA 1
ATOM 1760 C C . GLN A 1 220 ? -18.674 -1.598 23.382 1.00 94.00 220 GLN A C 1
ATOM 1762 O O . GLN A 1 220 ? -18.809 -2.295 24.386 1.00 94.00 220 GLN A O 1
ATOM 1767 N N . MET A 1 221 ? -17.605 -0.814 23.217 1.00 93.12 221 MET A N 1
ATOM 1768 C CA . MET A 1 221 ? -16.541 -0.704 24.216 1.00 93.12 221 MET A CA 1
ATOM 1769 C C . MET A 1 221 ? -17.026 -0.075 25.527 1.00 93.12 221 MET A C 1
ATOM 1771 O O . MET A 1 221 ? -16.597 -0.508 26.594 1.00 93.12 221 MET A O 1
ATOM 1775 N N . ARG A 1 222 ? -17.957 0.891 25.487 1.00 94.12 222 ARG A N 1
ATOM 1776 C CA . ARG A 1 222 ? -18.590 1.430 26.708 1.00 94.12 222 ARG A CA 1
ATOM 1777 C C . ARG A 1 222 ? -19.447 0.378 27.408 1.00 94.12 222 ARG A C 1
ATOM 1779 O O . ARG A 1 222 ? -19.401 0.291 28.632 1.00 94.12 222 ARG A O 1
ATOM 1786 N N . ILE A 1 223 ? -20.175 -0.444 26.648 1.00 92.88 223 ILE A N 1
ATOM 1787 C CA . ILE A 1 223 ? -20.943 -1.576 27.192 1.00 92.88 223 ILE A CA 1
ATOM 1788 C C . ILE A 1 223 ? -19.999 -2.571 27.871 1.00 92.88 223 ILE A C 1
ATOM 1790 O O . ILE A 1 223 ? -20.243 -2.964 29.005 1.00 92.88 223 ILE A O 1
ATOM 1794 N N . PHE A 1 224 ? -18.893 -2.941 27.226 1.00 92.81 224 PHE A N 1
ATOM 1795 C CA . PHE A 1 224 ? -17.892 -3.830 2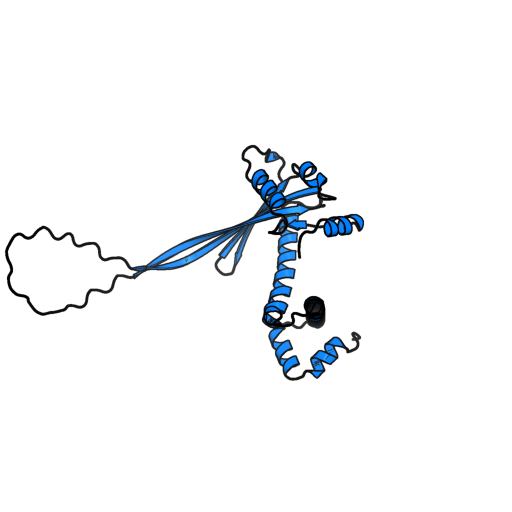7.818 1.00 92.81 224 PHE A CA 1
ATOM 1796 C C . PHE A 1 224 ? -17.222 -3.244 29.060 1.00 92.81 224 PHE A C 1
ATOM 1798 O O . PHE A 1 224 ? -17.005 -3.977 30.021 1.00 92.81 224 PHE A O 1
ATOM 1805 N N . ALA A 1 225 ? -16.950 -1.940 29.085 1.00 90.88 225 ALA A N 1
ATOM 1806 C CA . ALA A 1 225 ? -16.427 -1.272 30.273 1.00 90.88 225 ALA A CA 1
ATOM 1807 C C . ALA A 1 225 ? -17.432 -1.294 31.440 1.00 90.88 225 ALA A C 1
ATOM 1809 O O . ALA A 1 225 ? -17.035 -1.518 32.582 1.00 90.88 225 ALA A O 1
ATOM 1810 N N . ALA A 1 226 ? -18.727 -1.110 31.159 1.00 95.44 226 ALA A N 1
ATOM 1811 C CA . ALA A 1 226 ? -19.791 -1.201 32.160 1.00 95.44 226 ALA A CA 1
ATOM 1812 C C . ALA A 1 226 ? -20.067 -2.651 32.605 1.00 95.44 226 ALA A C 1
ATOM 1814 O O . ALA A 1 226 ? -20.403 -2.892 33.764 1.00 95.44 226 ALA A O 1
ATOM 1815 N N . PHE A 1 227 ? -19.892 -3.623 31.701 1.00 93.75 227 PHE A N 1
ATOM 1816 C CA . PHE A 1 227 ? -20.185 -5.040 31.920 1.00 93.75 227 PHE A CA 1
ATOM 1817 C C . PHE A 1 227 ? -19.034 -5.948 31.434 1.00 93.75 227 PHE A C 1
ATOM 1819 O O . PHE A 1 227 ? -19.177 -6.647 30.425 1.00 93.75 227 PHE A O 1
ATOM 1826 N N . PRO A 1 228 ? -17.905 -6.027 32.168 1.00 90.88 228 PRO A N 1
ATOM 1827 C CA . PRO A 1 228 ? -16.706 -6.751 31.718 1.00 90.88 228 PRO A CA 1
ATOM 1828 C C . PRO A 1 228 ? -16.925 -8.240 31.424 1.00 90.88 228 PRO A C 1
ATOM 1830 O O . PRO A 1 228 ? -16.245 -8.825 30.581 1.00 90.88 228 PRO A O 1
ATOM 1833 N N . LYS A 1 229 ? -17.914 -8.865 32.078 1.00 90.19 229 LYS A N 1
ATOM 1834 C CA . LYS A 1 229 ? -18.291 -10.262 31.817 1.00 90.19 229 LYS A CA 1
ATOM 1835 C C . LYS A 1 229 ? -18.756 -10.490 30.376 1.00 90.19 229 LYS A C 1
ATOM 1837 O O . LYS A 1 229 ? -18.518 -11.570 29.853 1.00 90.19 229 LYS A O 1
ATOM 1842 N N . LEU A 1 230 ? -19.361 -9.493 29.723 1.00 88.19 230 LEU A N 1
ATOM 1843 C CA . LEU A 1 230 ? -19.760 -9.596 28.315 1.00 88.19 230 LEU A CA 1
ATOM 1844 C C . LEU A 1 230 ? -18.543 -9.644 27.383 1.00 88.19 230 LEU A C 1
ATOM 1846 O O . LEU A 1 230 ? -18.551 -10.395 26.413 1.00 88.19 230 LEU A O 1
ATOM 1850 N N . ALA A 1 231 ? -17.478 -8.903 27.699 1.00 86.50 231 ALA A N 1
ATOM 1851 C CA . ALA A 1 231 ? -16.232 -8.959 26.937 1.00 86.50 231 ALA A CA 1
ATOM 1852 C C . ALA A 1 231 ? -15.538 -10.323 27.086 1.00 86.50 231 ALA A C 1
ATOM 1854 O O . ALA A 1 231 ? -15.052 -10.886 26.107 1.00 86.50 231 ALA A O 1
ATOM 1855 N N . LEU A 1 232 ? -15.536 -10.884 28.301 1.00 87.12 232 LEU A N 1
ATOM 1856 C CA . LEU A 1 232 ? -15.020 -12.233 28.551 1.00 87.12 232 LEU A CA 1
ATOM 1857 C C . LEU A 1 232 ? -15.862 -13.302 27.849 1.00 87.12 232 LEU A C 1
ATOM 1859 O O . LEU A 1 232 ? -15.298 -14.211 27.251 1.00 87.12 232 LEU A O 1
ATOM 1863 N N . ALA A 1 233 ? -17.191 -13.177 27.878 1.00 87.12 233 ALA A N 1
ATOM 1864 C CA . ALA A 1 233 ? -18.091 -14.087 27.176 1.00 87.12 233 ALA A CA 1
ATOM 1865 C C . ALA A 1 233 ? -17.882 -14.041 25.657 1.00 87.12 233 ALA A C 1
ATOM 1867 O O . ALA A 1 233 ? -17.908 -15.084 25.019 1.00 87.12 233 ALA A O 1
ATOM 1868 N N . LEU A 1 234 ? -17.603 -12.865 25.084 1.00 85.75 234 LEU A N 1
ATOM 1869 C CA . LEU A 1 234 ? -17.249 -12.748 23.668 1.00 85.75 234 LEU A CA 1
ATOM 1870 C C . LEU A 1 234 ? -15.961 -13.518 23.327 1.00 85.75 234 LEU A C 1
ATOM 1872 O O . LEU A 1 234 ? -15.882 -14.138 22.274 1.00 85.75 234 LEU A O 1
ATOM 1876 N N . LEU A 1 235 ? -14.948 -13.456 24.196 1.00 84.00 235 LEU A N 1
ATOM 1877 C CA . LEU A 1 235 ? -13.628 -14.046 23.945 1.00 84.00 235 LEU A CA 1
ATOM 1878 C C . LEU A 1 235 ? -13.540 -15.543 24.257 1.00 84.00 235 LEU A C 1
ATOM 1880 O O . LEU A 1 235 ? -12.774 -16.254 23.614 1.00 84.00 235 LEU A O 1
ATOM 1884 N N . LEU A 1 236 ? -14.256 -15.994 25.286 1.00 85.94 236 LEU A N 1
ATOM 1885 C CA . LEU A 1 236 ? -14.132 -17.339 25.860 1.00 85.94 236 LEU A CA 1
ATOM 1886 C C . LEU A 1 236 ? -15.395 -18.183 25.675 1.00 85.94 236 LEU A C 1
ATOM 1888 O O . LEU A 1 236 ? -15.382 -19.377 25.969 1.00 85.94 236 LEU A O 1
ATOM 1892 N N . GLY A 1 237 ? -16.494 -17.561 25.252 1.00 81.06 237 GLY A N 1
ATOM 1893 C CA . GLY A 1 237 ? -17.741 -18.252 24.971 1.00 81.06 237 GLY A CA 1
ATOM 1894 C C . GLY A 1 23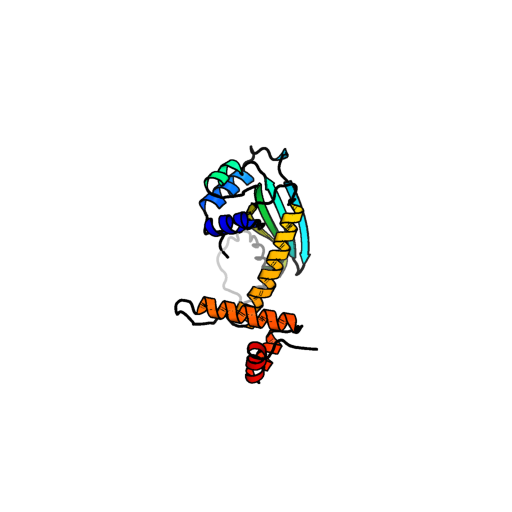7 ? -17.639 -19.104 23.705 1.00 81.06 237 GLY A C 1
ATOM 1895 O O . GLY A 1 237 ? -16.792 -18.854 22.843 1.00 81.06 237 GLY A O 1
ATOM 1896 N N . PRO A 1 238 ? -18.496 -20.126 23.575 1.00 78.00 238 PRO A N 1
ATOM 1897 C CA . PRO A 1 238 ? -18.540 -20.924 22.365 1.00 78.00 238 PRO A CA 1
ATOM 1898 C C . PRO A 1 238 ? -18.973 -20.046 21.183 1.00 78.00 238 PRO A C 1
ATOM 1900 O O . PRO A 1 238 ? -19.933 -19.284 21.278 1.00 78.00 238 PRO A O 1
ATOM 1903 N N . LEU A 1 239 ? -18.290 -20.183 20.044 1.00 68.00 239 LEU A N 1
ATOM 1904 C CA . LEU A 1 239 ? -18.650 -19.513 18.783 1.00 68.00 239 LEU A CA 1
ATOM 1905 C C . LEU A 1 239 ? -19.864 -20.165 18.090 1.00 68.00 239 LEU A C 1
ATOM 1907 O O . LEU A 1 239 ? -20.093 -19.960 16.901 1.00 68.00 239 LEU A O 1
ATOM 1911 N N . THR A 1 240 ? -20.622 -20.985 18.815 1.00 61.75 240 THR A N 1
ATOM 1912 C CA . THR A 1 240 ? -21.789 -21.703 18.307 1.00 61.75 240 THR A CA 1
ATOM 1913 C C . THR A 1 240 ? -23.015 -20.809 18.366 1.00 61.75 240 THR A C 1
ATOM 1915 O O . THR A 1 240 ? -23.408 -20.397 19.456 1.00 61.75 240 THR A O 1
ATOM 1918 N N . PHE A 1 241 ? -23.648 -20.579 17.220 1.00 56.41 241 PHE A N 1
ATOM 1919 C CA . PHE A 1 241 ? -25.001 -20.041 17.144 1.00 56.41 241 PHE A CA 1
ATOM 1920 C C . PHE A 1 241 ? -25.780 -20.778 16.047 1.00 56.41 241 PHE A C 1
ATOM 1922 O O . PHE A 1 241 ? -25.203 -21.102 15.006 1.00 56.41 241 PHE A O 1
ATOM 1929 N N . GLU A 1 242 ? -27.039 -21.099 16.364 1.00 39.47 242 GLU A N 1
ATOM 1930 C CA . GLU A 1 242 ? -28.070 -21.660 15.471 1.00 39.47 242 GLU A CA 1
ATOM 1931 C C . GLU A 1 242 ? -28.442 -20.702 14.331 1.00 39.47 242 GLU A C 1
ATOM 1933 O O . GLU A 1 242 ? -28.392 -19.466 14.550 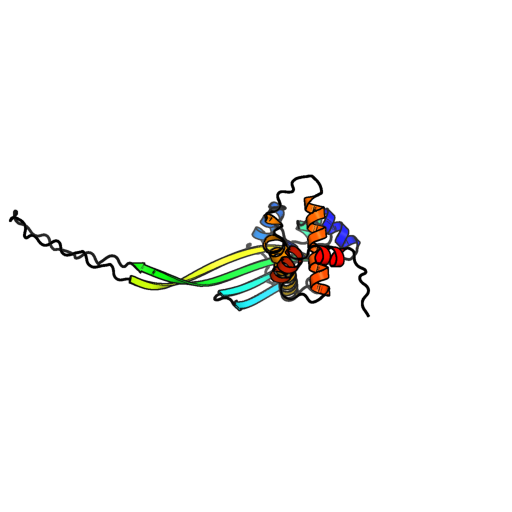1.00 39.47 242 GLU A O 1
#

pLDDT: mean 83.65, std 14.36, range [39.47, 98.06]

Foldseek 3Di:
DADDQVVQVVCVVVVHKDWDWDDPVCVPVFVVVVCQVPDPPHPQPQKFWDKDWDDDPQKIKIKIKIKDQPCVVVCVVRHPLFQIKMKIKIKIKHKDKDKDFDDPDPPPDDDDDDDDDDDDDDPDPPDGTDIDIDIDIDMDMDMIIITISAHCVRAGRVNVVVVVVVVVVVVVVLCCCVCPLVVLVVDPDDDPPVNVVVSVVSVLLVVLCVVVVPPDSSVVVVVCVVPVVVVVCSVPPDPDDD

Radius of gyration: 29.06 Å; chains: 1; bounding box: 47×97×57 Å

Secondary structure (DSSP, 8-state):
----HHHHHHHHHTT---EEEE-TT-HHHHHHHHHHHH-TTS-GGG-EEEEEEEEETTEEEEEEEEEESTTHHHHHTTSTT--EEEEEEEEEEEEEEEEEEPPPP------------PPP---PPPPPPPEEEEEEEEEEEEEEEEEESS-TTTS-HHHHHHHHHHHHHHHHHHHHIIIIIS-GGG----STTHHHHHHHHHHHHHHHHHHTT-S-HHHHHHHHHH-HHHHHHHHHS-----

Sequence (242 aa):
MHTQKTACQHIDQLGGKYLFFFKDNHPTAHEDLALFFQDPHANQSAWGFFSQTEKGHGRLSTRTVRTSTQMNDWFAREWTGIAQTFEVTRTVKRKRRQVIEQLPAAEQTPPSTGPTQAPPSSKAKPPKPAKQVIFVEETSQQVVYGFSNLTPAEASPQAIATFLRNHWAIENRLHWRRDVTLHEDQSQVRSVGKPQGLAALNNIVLSLMDWLGVRNVPEQMRIFAAFPKLALALLLGPLTFE